Protein 6A8D (pdb70)

Sequence (181 aa):
HHMGQAFTKLFDRWFGNREMRRVVMLGLDAAGKTTILYKLHIGEVLTTVPTIGFNVEKVQYKNVVFTVWDVGGQEKLRPLWRHYFNNTDGLIFVVDSQDRDRIGKAAQEFQAILQDPLMLHSAILVFANKQDMKGCLTPAEVCTALGLSDMRTRKWHVQSSVATRGEGLYEGLDWLATTLKN

Solvent-accessible surface area: 9121 Å² total; per-residue (Å²): 232,183,169,75,107,64,33,53,43,10,1,54,191,16,1,32,95,92,85,15,80,1,2,1,0,0,14,71,65,2,12,8,57,49,3,3,122,72,1,143,8,47,139,20,83,74,77,88,64,72,113,63,9,71,7,31,79,2,78,41,92,57,2,8,3,9,2,3,74,6,25,51,65,107,104,44,52,103,40,18,100,117,55,2,78,123,17,50,0,0,1,0,1,4,30,0,62,41,125,138,92,24,50,77,4,16,117,14,0,61,43,0,7,139,16,98,76,0,104,163,3,5,0,0,0,2,0,3,48,40,69,80,100,56,25,9,59,39,64,77,0,18,106,43,1,18,0,99,120,28,62,133,33,133,87,53,27,23,41,1,10,3,93,141,20,82,12,0,106,97,0,3,50,52,0,3,86,27,27,114,157

Organism: Chlamydomonas reinhardtii (NCBI:txid3055)

CATH classification: 3.40.50.300

Foldseek 3Di:
DDDDDQVLVVCCVLQNQNAAEEEEEFAPPLCVVLLVVLNVQADKDKDQPDPPWIKIWDDHNNYIYIYGYADDPPHCPVVCVVSLPPHAAYEYGGAQACPPCLLVRLVRLVVVCPDPSNVAHAYEYENEPPVDPPGHDQVRSCVSNPVVVDDPHHYDYFYYHSNVCPRVSVRVSVRSVRRVD

Nearest PDB structures (foldseek):
  6a8d-assembly1_A  TM=1.006E+00  e=5.713E-41  Chlamydomonas reinhardtii
  3lrp-assembly1_A  TM=9.512E-01  e=4.486E-26  Plasmodium falciparum
  1mr3-assembly1_F  TM=9.494E-01  e=4.780E-26  Saccharomyces cerevisiae
  1hur-assembly1_B  TM=9.348E-01  e=1.933E-25  Homo sapiens
  1e0s-assembly1_A  TM=9.635E-01  e=4.343E-24  Homo sapiens

InterPro domains:
  IPR005225 Small GTP-binding domain [TIGR00231] (16-138)
  IPR006689 Small GTPase superfamily, ARF/SAR type [PF00025] (6-176)
  IPR006689 Small GTPase superfamily, ARF/SAR type [PR00328] (19-42)
  IPR006689 Small GTPase superfamily, ARF/SAR type [PR00328] (47-71)
  IPR006689 Sm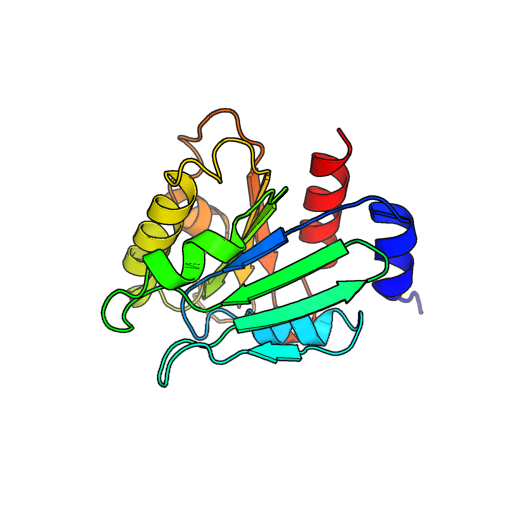all GTPase superfamily, ARF/SAR type [PR00328] (74-99)
  IPR006689 Small GTPase superfamily, ARF/SAR type [PR00328] (119-140)
  IPR006689 Small GTPase superfamily, ARF/SAR type [SM00178] (1-177)
  IPR024156 Small GTPase superfamily, ARF type [PTHR11711] (1-176)
  IPR027417 P-loop containing nucleoside triphosphate hydrolase [G3DSA:3.40.50.300] (4-184)
  IPR027417 P-loop containing nucleoside triphosphate hydrolase [SSF52540] (14-180)

Radius of gyration: 15.44 Å; Cα contacts (8 Å, |Δi|>4): 324; chains: 1; bounding box: 39×38×47 Å

Secondary structure (DSSP, 8-state):
---PPPHHHHHHHHTTT--EEEEEEESTTSSHHHHHHHH--S--EEE--SSS--EEEEEETTEEEEEEE-S-STT-HHHHHGGGTT--EEEEEEESS-TTTHHHHHHHHHHHHTSGGGTT-EEEEEEE-TTSTTPPPHHHHHHHHT-TT--S--EEEEE-BGGGTBTHHHHHHHHHHHHH-

Structure (mmCIF, N/CA/C/O backbone):
data_6A8D
#
_entry.id   6A8D
#
_cell.length_a   43.818
_cell.length_b   44.244
_cell.length_c   113.481
_cell.angle_alpha   90.00
_cell.angle_beta   90.00
_cell.angle_gamma   90.00
#
_symmetry.space_group_name_H-M   'P 21 21 21'
#
loop_
_entity.id
_entity.type
_entity.pdbx_description
1 polymer 'ARF/SAR superfamily small monomeric GTP binding protein'
2 non-polymer "GUANOSINE-5'-DIPHOSPHATE"
3 non-polymer 'MAGNESIUM ION'
4 non-polymer 'SULFATE ION'
5 water water
#
loop_
_atom_site.group_PDB
_atom_site.id
_atom_site.type_symbol
_atom_site.label_atom_id
_atom_site.label_alt_id
_atom_site.label_comp_id
_atom_site.label_asym_id
_atom_site.label_entity_id
_atom_site.label_seq_id
_atom_site.pdbx_PDB_ins_code
_atom_site.Cartn_x
_atom_site.Cartn_y
_atom_site.Cartn_z
_atom_site.occupancy
_atom_site.B_iso_or_equiv
_atom_site.auth_seq_id
_atom_site.auth_comp_id
_atom_site.auth_asym_id
_atom_site.auth_atom_id
_atom_site.pdbx_PDB_model_num
ATOM 1 N N . HIS A 1 5 ? -12.429 -11.598 -42.730 1.00 90.93 -1 HIS A N 1
ATOM 2 C CA . HIS A 1 5 ? -11.311 -12.249 -43.496 1.00 90.96 -1 HIS A CA 1
ATOM 3 C C . HIS A 1 5 ? -9.928 -12.196 -42.826 1.00 85.69 -1 HIS A C 1
ATOM 4 O O . HIS A 1 5 ? -9.055 -13.041 -43.085 1.00 74.76 -1 HIS A O 1
ATOM 11 N N . HIS A 1 6 ? -9.737 -11.188 -41.984 1.00 81.68 0 HIS A N 1
ATOM 12 C CA . HIS A 1 6 ? -8.513 -11.011 -41.219 1.00 81.46 0 HIS A CA 1
ATOM 13 C C . HIS A 1 6 ? -8.368 -12.109 -40.170 1.00 88.91 0 HIS A C 1
ATOM 14 O O . HIS A 1 6 ? -9.372 -12.559 -39.615 1.00 88.76 0 HIS A O 1
ATOM 21 N N . MET A 1 7 ? -7.1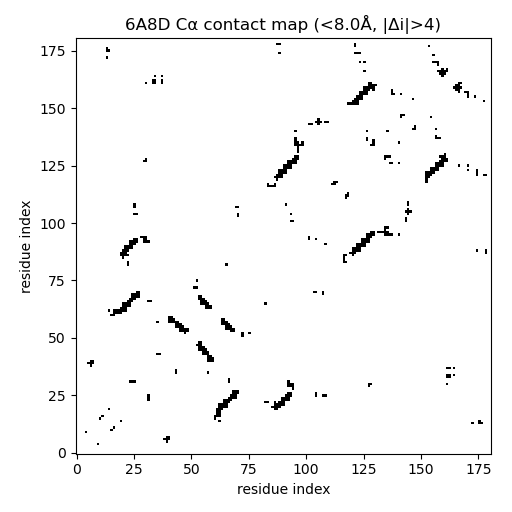20 -12.517 -39.904 1.00 93.66 1 MET A N 1
ATOM 22 C CA . MET A 1 7 ? -6.794 -13.672 -39.039 1.00 90.32 1 MET A CA 1
ATOM 23 C C . MET A 1 7 ? -5.720 -13.329 -38.000 1.00 79.78 1 MET A C 1
ATOM 24 O O . MET A 1 7 ? -4.731 -12.673 -38.322 1.00 68.08 1 MET A O 1
ATOM 29 N N . GLY A 1 8 ? -5.893 -13.816 -36.771 1.00 74.32 2 GLY A N 1
ATOM 30 C CA . GLY A 1 8 ? -4.839 -13.759 -35.748 1.00 66.81 2 GLY A CA 1
ATOM 31 C C . GLY A 1 8 ? -3.559 -14.480 -36.161 1.00 66.54 2 GLY A C 1
ATOM 32 O O . GLY A 1 8 ? -3.554 -15.328 -37.067 1.00 65.45 2 GLY A O 1
ATOM 33 N N . GLN A 1 9 ? -2.453 -14.122 -35.530 1.00 60.56 3 GLN A N 1
ATOM 34 C CA . GLN A 1 9 ? -1.247 -14.930 -35.657 1.00 58.94 3 GLN A CA 1
ATOM 35 C C . GLN A 1 9 ? -1.205 -15.976 -34.554 1.00 52.47 3 GLN A C 1
ATOM 36 O O . GLN A 1 9 ? -1.820 -15.834 -33.487 1.00 48.90 3 GLN A O 1
ATOM 42 N N . ALA A 1 10 ? -0.442 -17.015 -34.824 1.00 50.12 4 ALA A N 1
ATOM 43 C CA . ALA A 1 10 ? -0.082 -18.032 -33.840 1.00 56.76 4 ALA A CA 1
ATOM 44 C C . ALA A 1 10 ? 0.817 -17.465 -32.738 1.00 55.34 4 ALA A C 1
ATOM 45 O O . ALA A 1 10 ? 1.756 -16.707 -33.017 1.00 53.63 4 ALA A O 1
ATOM 47 N N . PHE A 1 11 ? 0.561 -17.871 -31.495 1.00 49.54 5 PHE A N 1
ATOM 48 C CA . PHE A 1 11 ? 1.327 -17.338 -30.369 1.00 49.10 5 PHE A CA 1
ATOM 49 C C . PHE A 1 11 ? 2.786 -17.663 -30.511 1.00 48.29 5 PHE A C 1
ATOM 50 O O . PHE A 1 11 ? 3.631 -16.921 -30.017 1.00 55.20 5 PHE A O 1
ATOM 58 N N . THR A 1 12 ? 3.068 -18.806 -31.121 1.00 51.74 6 THR A N 1
ATOM 59 C CA . THR A 1 12 ? 4.420 -19.204 -31.573 1.00 52.28 6 THR A CA 1
ATOM 60 C C . THR A 1 12 ? 5.191 -18.067 -32.269 1.00 52.94 6 THR A C 1
ATOM 61 O O . THR A 1 12 ? 6.342 -17.806 -31.931 1.00 55.86 6 THR A O 1
ATOM 65 N N . LYS A 1 13 ? 4.527 -17.375 -33.194 1.00 49.07 7 LYS A N 1
ATOM 66 C CA . LYS A 1 13 ? 5.105 -16.260 -33.928 1.00 51.92 7 LYS A CA 1
ATOM 67 C C . LYS A 1 13 ? 5.113 -15.010 -33.042 1.00 55.45 7 LYS A C 1
ATOM 68 O O . LYS A 1 13 ? 6.109 -14.267 -32.995 1.00 59.49 7 LYS A O 1
ATOM 70 N N . LEU A 1 14 ? 4.008 -14.783 -32.330 1.00 52.17 8 LEU A N 1
ATOM 71 C CA . LEU A 1 14 ? 3.962 -13.760 -31.275 1.00 44.98 8 LEU A CA 1
ATOM 72 C C . LEU A 1 14 ? 5.085 -13.860 -30.228 1.00 44.36 8 LEU A C 1
ATOM 73 O O . LEU A 1 14 ? 5.678 -12.848 -29.862 1.00 42.16 8 LEU A O 1
ATOM 78 N N . PHE A 1 15 ? 5.393 -15.067 -29.770 1.00 42.64 9 PHE A N 1
ATOM 79 C CA . PHE A 1 15 ? 6.477 -15.272 -28.828 1.00 46.23 9 PHE A CA 1
ATOM 80 C C . PHE A 1 15 ? 7.810 -15.028 -29.488 1.00 52.96 9 PHE A C 1
ATOM 81 O O . PHE A 1 15 ? 8.767 -14.630 -28.816 1.00 62.08 9 PHE A O 1
ATOM 89 N N . ASP A 1 16 ? 7.893 -15.269 -30.793 1.00 58.00 10 ASP A N 1
ATOM 90 C CA . ASP A 1 16 ? 9.122 -14.980 -31.516 1.00 58.86 10 ASP A CA 1
ATOM 91 C C . ASP A 1 16 ? 9.378 -13.487 -31.471 1.00 53.16 10 ASP A C 1
ATOM 92 O O . ASP A 1 16 ? 10.439 -13.069 -31.058 1.00 52.12 10 ASP A O 1
ATOM 97 N N . ARG A 1 17 ? 8.380 -12.683 -31.785 1.00 57.50 11 ARG A N 1
ATOM 98 C CA . ARG A 1 17 ? 8.532 -11.215 -31.720 1.00 59.31 11 ARG A CA 1
ATOM 99 C C . ARG A 1 17 ? 8.754 -10.717 -30.291 1.00 61.72 11 ARG A C 1
ATOM 100 O O . ARG A 1 17 ? 9.670 -9.937 -30.036 1.00 65.48 11 ARG A O 1
ATOM 108 N N . TRP A 1 18 ? 7.934 -11.208 -29.366 1.00 60.78 12 TRP A N 1
ATOM 109 C CA . TRP A 1 18 ? 7.945 -10.743 -27.978 1.00 59.38 12 TRP A CA 1
ATOM 110 C C . TRP A 1 18 ? 9.235 -11.074 -27.241 1.00 55.52 12 TRP A C 1
ATOM 111 O O . TRP A 1 18 ? 9.847 -10.194 -26.647 1.00 61.98 12 TRP A O 1
ATOM 122 N N . PHE A 1 19 ? 9.617 -12.343 -27.250 1.00 55.82 13 PHE A N 1
ATOM 123 C CA . PHE A 1 19 ? 10.761 -12.813 -26.448 1.00 54.28 13 PHE A CA 1
ATOM 124 C C . PHE A 1 19 ? 11.941 -13.303 -27.271 1.00 64.77 13 PHE A C 1
ATOM 125 O O . PHE A 1 19 ? 13.068 -13.148 -26.829 1.00 61.74 13 PHE A O 1
ATOM 133 N N . GLY A 1 20 ? 11.687 -13.921 -28.429 1.00 68.74 14 GLY A N 1
ATOM 134 C CA . GLY A 1 20 ? 12.720 -14.212 -29.408 1.00 69.15 14 GLY A CA 1
ATOM 135 C C . GLY A 1 20 ? 14.047 -14.603 -28.810 1.00 71.42 14 GLY A C 1
ATOM 136 O O . GLY A 1 20 ? 15.005 -13.821 -28.838 1.00 80.00 14 GLY A O 1
ATOM 137 N N . ASN A 1 21 ? 14.101 -15.793 -28.223 1.00 68.40 15 ASN A N 1
ATOM 138 C CA . ASN A 1 21 ? 15.370 -16.347 -27.707 1.00 68.38 15 ASN A CA 1
ATOM 139 C C . ASN A 1 21 ? 15.853 -15.859 -26.324 1.00 66.74 15 ASN A C 1
ATOM 140 O O . ASN A 1 21 ? 16.591 -16.591 -25.669 1.00 62.92 15 ASN A O 1
ATOM 145 N N . ARG A 1 22 ? 15.461 -14.652 -25.893 1.00 65.42 16 ARG A N 1
ATOM 146 C CA . ARG A 1 22 ? 15.591 -14.167 -24.469 1.00 66.85 16 ARG A CA 1
ATOM 147 C C . ARG A 1 22 ? 15.250 -15.253 -23.381 1.00 61.07 16 ARG A C 1
ATOM 148 O O . ARG A 1 22 ? 14.389 -16.109 -23.588 1.00 59.41 16 ARG A O 1
ATOM 156 N N . GLU A 1 23 ? 15.937 -15.207 -22.235 1.00 64.70 17 GLU A N 1
ATOM 157 C CA . GLU A 1 23 ? 15.644 -16.095 -21.077 1.00 62.90 17 GLU A CA 1
ATOM 158 C C . GLU A 1 23 ? 14.551 -15.425 -20.237 1.00 62.91 17 GLU A C 1
ATOM 159 O O . GLU A 1 23 ? 14.737 -14.323 -19.702 1.00 64.18 17 GLU A O 1
ATOM 162 N N . MET A 1 24 ? 13.399 -16.085 -20.165 1.00 59.07 18 MET A N 1
ATOM 163 C CA . MET A 1 24 ? 12.274 -15.606 -19.408 1.00 56.26 18 MET A CA 1
ATOM 164 C C . MET A 1 24 ? 11.701 -16.785 -18.635 1.00 56.62 18 MET A C 1
ATOM 165 O O . MET A 1 24 ? 11.585 -17.869 -19.194 1.00 63.35 18 MET A O 1
ATOM 170 N N A ARG A 1 25 ? 11.310 -16.532 -17.386 0.50 55.06 19 ARG A N 1
ATOM 171 N N B ARG A 1 25 ? 11.453 -16.596 -17.331 0.50 52.96 19 ARG A N 1
ATOM 172 C CA A ARG A 1 25 ? 10.677 -17.514 -16.497 0.50 55.34 19 ARG A CA 1
ATOM 173 C CA B ARG A 1 25 ? 10.681 -17.534 -16.475 0.50 51.05 19 ARG A CA 1
ATOM 174 C C A ARG A 1 25 ? 9.445 -16.883 -15.851 0.50 51.94 19 ARG A C 1
ATOM 175 C C B ARG A 1 25 ? 9.429 -16.771 -16.002 0.50 48.86 19 ARG A C 1
ATOM 176 O O A ARG A 1 25 ? 9.581 -16.006 -15.002 0.50 55.23 19 ARG A O 1
ATOM 177 O O B ARG A 1 25 ? 9.527 -15.657 -15.489 0.50 49.98 19 ARG A O 1
ATOM 192 N N . VAL A 1 26 ? 8.247 -17.332 -16.215 1.00 49.92 20 VAL A N 1
ATOM 193 C CA . VAL A 1 26 ? 7.028 -16.792 -15.585 1.00 43.46 20 VAL A CA 1
ATOM 194 C C . VAL A 1 26 ? 6.335 -17.916 -14.868 1.00 42.16 20 VAL A C 1
ATOM 195 O O . VAL A 1 26 ? 6.382 -19.086 -15.271 1.00 40.66 20 VAL A O 1
ATOM 199 N N . VAL A 1 27 ? 5.686 -17.549 -13.782 1.00 41.67 21 VAL A N 1
ATOM 200 C CA . VAL A 1 27 ? 4.906 -18.496 -13.022 1.00 41.45 21 VAL A CA 1
ATOM 201 C C . VAL A 1 27 ? 3.456 -18.028 -13.082 1.00 37.25 21 VAL A C 1
ATOM 202 O O . VAL A 1 27 ? 3.165 -16.850 -12.901 1.00 43.94 21 VAL A O 1
ATOM 206 N N . MET A 1 28 ? 2.558 -18.937 -13.435 1.00 37.06 22 MET A N 1
ATOM 207 C CA . MET A 1 28 ? 1.158 -18.643 -13.561 1.00 36.33 22 MET A CA 1
ATOM 208 C C . MET A 1 28 ? 0.380 -19.450 -12.544 1.00 37.67 22 MET A C 1
ATOM 209 O O . MET A 1 28 ? 0.323 -20.679 -12.589 1.00 34.24 22 MET A O 1
ATOM 214 N N . LEU A 1 29 ? -0.247 -18.705 -11.646 1.00 41.32 23 LEU A N 1
ATOM 215 C CA . LEU A 1 29 ? -0.788 -19.179 -10.388 1.00 37.04 23 LEU A CA 1
ATOM 216 C C . LEU A 1 29 ? -2.176 -18.686 -10.236 1.00 38.54 23 LEU A C 1
ATOM 217 O O . LEU A 1 29 ? -2.604 -17.733 -10.914 1.00 36.81 23 LEU A O 1
ATOM 222 N N . GLY A 1 30 ? -2.881 -19.309 -9.299 1.00 40.87 24 GLY A N 1
ATOM 223 C CA . GLY A 1 30 ? -4.246 -18.963 -9.015 1.00 40.07 24 GLY A CA 1
ATOM 224 C C . GLY A 1 30 ? -4.886 -20.122 -8.296 1.00 45.34 24 GLY A C 1
ATOM 225 O O . GLY A 1 30 ? -4.306 -21.193 -8.241 1.00 46.68 24 GLY A O 1
ATOM 226 N N . LEU A 1 31 ? -6.081 -19.898 -7.750 1.00 45.20 25 LEU A N 1
ATOM 227 C CA . LEU A 1 31 ? -6.895 -20.965 -7.177 1.00 47.95 25 LEU A CA 1
ATOM 228 C C . LEU A 1 31 ? -7.259 -21.961 -8.271 1.00 53.50 25 LEU A C 1
ATOM 229 O O . LEU A 1 31 ? -7.330 -21.591 -9.454 1.00 46.47 25 LEU A O 1
ATOM 234 N N . ASP A 1 32 ? -7.522 -23.206 -7.860 1.00 52.06 26 ASP A N 1
ATOM 235 C CA . ASP A 1 32 ? -7.979 -24.239 -8.769 1.00 55.04 26 ASP A CA 1
ATOM 236 C C . ASP A 1 32 ? -9.227 -23.705 -9.472 1.00 50.30 26 ASP A C 1
ATOM 237 O O . ASP A 1 32 ? -9.941 -22.883 -8.898 1.00 45.87 26 ASP A O 1
ATOM 242 N N . ALA A 1 33 ? -9.448 -24.111 -10.726 1.00 50.59 27 ALA A N 1
ATOM 243 C CA . ALA A 1 33 ? -10.631 -23.682 -11.515 1.00 50.15 27 ALA A CA 1
ATOM 244 C C . ALA A 1 33 ? -10.663 -22.243 -12.016 1.00 47.62 27 ALA A C 1
ATOM 245 O O . ALA A 1 33 ? -11.632 -21.848 -12.668 1.00 50.22 27 ALA A O 1
ATOM 247 N N . ALA A 1 34 ? -9.624 -21.471 -11.749 1.00 47.54 28 ALA A N 1
ATOM 248 C CA . ALA A 1 34 ? -9.552 -20.105 -12.210 1.00 47.78 28 ALA A CA 1
ATOM 249 C C . ALA A 1 34 ? -9.463 -20.026 -13.750 1.00 42.09 28 ALA A C 1
ATOM 250 O O . ALA A 1 34 ? -9.990 -19.095 -14.345 1.00 42.42 28 ALA A O 1
ATOM 252 N N . GLY A 1 35 ? -8.860 -21.032 -14.361 1.00 41.86 29 GLY A N 1
ATOM 253 C CA . GLY A 1 35 ? -8.665 -21.118 -15.815 1.00 47.81 29 GLY A CA 1
ATOM 254 C C . GLY A 1 35 ? -7.211 -21.277 -16.330 1.00 47.13 29 GLY A C 1
ATOM 255 O O . GLY A 1 35 ? -6.921 -20.992 -17.512 1.00 46.69 29 GLY A O 1
ATOM 256 N N . LYS A 1 36 ? -6.305 -21.749 -15.476 1.00 48.02 30 LYS A N 1
ATOM 257 C CA . LYS A 1 36 ? -4.873 -21.727 -15.780 1.00 49.09 30 LYS A CA 1
ATOM 258 C C . LYS A 1 36 ? -4.469 -22.743 -16.817 1.00 47.73 30 LYS A C 1
ATOM 259 O O . LYS A 1 36 ? -3.752 -22.404 -17.740 1.00 47.32 30 LYS A O 1
ATOM 265 N N . THR A 1 37 ? -4.860 -24.000 -16.635 1.00 47.73 31 THR A N 1
ATOM 266 C CA . THR A 1 37 ? -4.507 -25.021 -17.625 1.00 49.52 31 THR A CA 1
ATOM 267 C C . THR A 1 37 ? -5.081 -24.664 -19.000 1.00 46.96 31 THR A C 1
ATOM 268 O O . THR A 1 37 ? -4.408 -24.813 -20.024 1.00 48.57 31 THR A O 1
ATOM 272 N N . THR A 1 38 ? -6.300 -24.130 -18.997 1.00 46.62 32 THR A N 1
ATOM 273 C CA . THR A 1 38 ? -6.949 -23.652 -20.204 1.00 45.35 32 THR A CA 1
ATOM 274 C C . THR A 1 38 ? -6.109 -22.622 -20.941 1.00 48.18 32 THR A C 1
ATOM 275 O O . THR A 1 38 ? -6.009 -22.690 -22.158 1.00 50.76 32 THR A O 1
ATOM 279 N N . ILE A 1 39 ? -5.505 -21.683 -20.205 1.00 45.73 33 ILE A N 1
ATOM 280 C CA . ILE A 1 39 ? -4.608 -20.709 -20.801 1.00 42.01 33 ILE A CA 1
ATOM 281 C C . ILE A 1 39 ? -3.421 -21.462 -21.440 1.00 43.28 33 ILE A C 1
ATOM 282 O O . ILE A 1 39 ? -3.111 -21.226 -22.624 1.00 45.01 33 ILE A O 1
ATOM 287 N N . LEU A 1 40 ? -2.789 -22.374 -20.708 1.00 42.95 34 LEU A N 1
ATOM 288 C CA . LEU A 1 40 ? -1.650 -23.176 -21.255 1.00 45.87 34 LEU A CA 1
ATOM 289 C C . LEU A 1 40 ? -1.885 -23.853 -22.603 1.00 48.88 34 LEU A C 1
ATOM 290 O O . LEU A 1 40 ? -1.052 -23.765 -23.496 1.00 53.95 34 LEU A O 1
ATOM 295 N N . TYR A 1 41 ? -2.979 -24.584 -22.717 1.00 47.85 35 TYR A N 1
ATOM 296 C CA . TYR A 1 41 ? -3.286 -25.295 -23.960 1.00 51.19 35 TYR A CA 1
ATOM 297 C C . TYR A 1 41 ? -3.735 -24.329 -25.040 1.00 48.10 35 TYR A C 1
ATOM 298 O O . TYR A 1 41 ? -3.351 -24.452 -26.194 1.00 54.30 35 TYR A O 1
ATOM 307 N N . LYS A 1 42 ? -4.449 -23.297 -24.636 1.00 44.84 36 LYS A N 1
ATOM 308 C CA . LYS A 1 42 ? -4.823 -22.234 -25.546 1.00 46.16 36 LYS A CA 1
ATOM 309 C C . LYS A 1 42 ? -3.643 -21.430 -26.141 1.00 44.35 36 LYS A C 1
ATOM 310 O O . LYS A 1 42 ? -3.823 -20.723 -27.130 1.00 47.91 36 LYS A O 1
ATOM 316 N N . LEU A 1 43 ? -2.453 -21.515 -25.542 1.00 44.50 37 LEU A N 1
ATOM 317 C CA . LEU A 1 43 ? -1.269 -20.862 -26.085 1.00 40.72 37 LEU A CA 1
ATOM 318 C C . LEU A 1 43 ? -0.659 -21.584 -27.272 1.00 38.83 37 LEU A C 1
ATOM 319 O O . LEU A 1 43 ? -0.154 -20.941 -28.157 1.00 40.29 37 LEU A O 1
ATOM 324 N N . HIS A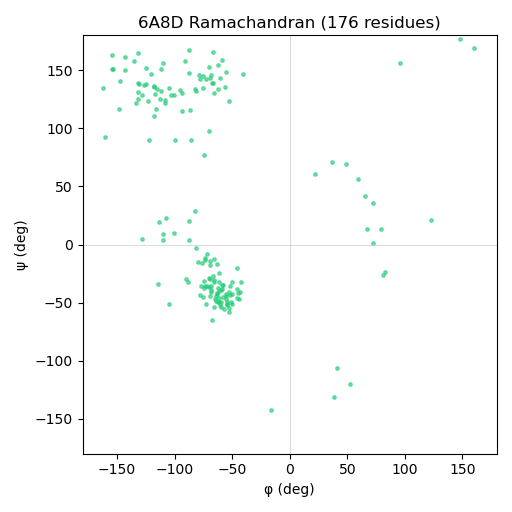 1 44 ? -0.699 -22.914 -27.268 1.00 39.41 38 HIS A N 1
ATOM 325 C CA . HIS A 1 44 ? -0.260 -23.766 -28.391 1.00 43.33 38 HIS A CA 1
ATOM 326 C C . HIS A 1 44 ? 1.166 -23.518 -28.716 1.00 43.79 38 HIS A C 1
ATOM 327 O O . HIS A 1 44 ? 1.534 -23.168 -29.853 1.00 41.33 38 HIS A O 1
ATOM 334 N N . ILE A 1 45 ? 1.943 -23.694 -27.667 1.00 48.54 39 ILE A N 1
ATOM 335 C CA . ILE A 1 45 ? 3.336 -23.247 -27.618 1.00 50.71 39 ILE A CA 1
ATOM 336 C C . ILE A 1 45 ? 4.293 -24.361 -27.189 1.00 50.55 39 ILE A C 1
ATOM 337 O O . ILE A 1 45 ? 5.485 -24.124 -27.041 1.00 57.16 39 ILE A O 1
ATOM 342 N N . GLY A 1 46 ? 3.764 -25.576 -27.027 1.00 47.13 40 GLY A N 1
ATOM 343 C CA . GLY A 1 46 ? 4.586 -26.737 -26.818 1.00 50.17 40 GLY A CA 1
ATOM 344 C C . GLY A 1 46 ? 3.844 -27.686 -25.941 1.00 49.99 40 GLY A C 1
ATOM 345 O O . GLY A 1 46 ? 2.751 -27.374 -25.428 1.00 55.26 40 GLY A O 1
ATOM 346 N N . GLU A 1 47 ? 4.468 -28.829 -25.729 1.00 52.01 41 GLU A N 1
ATOM 347 C CA . GLU A 1 47 ? 3.883 -29.833 -24.870 1.00 59.31 41 GLU A CA 1
ATOM 348 C C . GLU A 1 47 ? 3.942 -29.301 -23.473 1.00 60.88 41 GLU A C 1
ATOM 349 O O . GLU A 1 47 ? 4.946 -28.656 -23.091 1.00 56.90 41 GLU A O 1
ATOM 355 N N . VAL A 1 48 ? 2.884 -29.608 -22.727 1.00 55.66 42 VAL A N 1
ATOM 356 C CA . VAL A 1 48 ? 2.872 -29.415 -21.304 1.00 62.68 42 VAL A CA 1
ATOM 357 C C . VAL A 1 48 ? 3.300 -30.699 -20.606 1.00 67.50 42 VAL A C 1
ATOM 358 O O . VAL A 1 48 ? 2.791 -31.780 -20.898 1.00 77.65 42 VAL A O 1
ATOM 362 N N . LEU A 1 49 ? 4.249 -30.545 -19.688 1.00 65.54 43 LEU A N 1
ATOM 363 C CA . LEU A 1 49 ? 4.735 -31.617 -18.848 1.00 66.97 43 LEU A CA 1
ATOM 364 C C . LEU A 1 49 ? 4.301 -31.329 -17.434 1.00 63.13 43 LEU A C 1
ATOM 365 O O . LEU A 1 49 ? 4.180 -30.158 -17.038 1.00 65.55 43 LEU A O 1
ATOM 3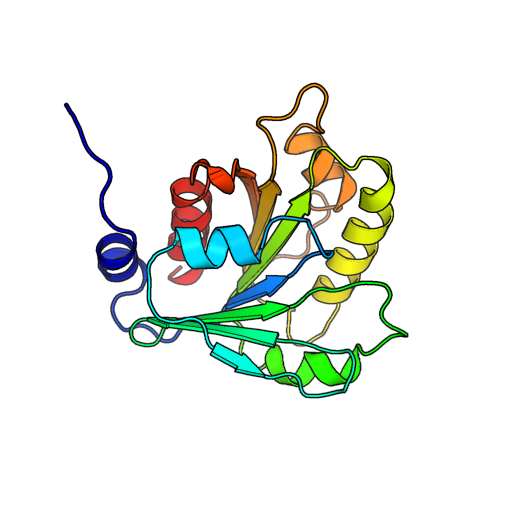70 N N . THR A 1 50 ? 4.109 -32.404 -16.682 1.00 62.81 44 THR A N 1
ATOM 371 C CA . THR A 1 50 ? 3.691 -32.357 -15.283 1.00 66.71 44 THR A CA 1
ATOM 372 C C . THR A 1 50 ? 4.754 -33.032 -14.399 1.00 62.86 44 THR A C 1
ATOM 373 O O . THR A 1 50 ? 5.458 -33.913 -14.874 1.00 58.21 44 THR A O 1
ATOM 377 N N . THR A 1 51 ? 4.929 -32.527 -13.168 1.00 68.80 45 THR A N 1
ATOM 378 C CA . THR A 1 51 ? 5.514 -33.283 -12.048 1.00 78.07 45 THR A CA 1
ATOM 379 C C . THR A 1 51 ? 4.556 -33.171 -10.867 1.00 81.16 45 THR A C 1
ATOM 380 O O . THR A 1 51 ? 4.156 -32.075 -10.493 1.00 71.20 45 THR A O 1
ATOM 384 N N . VAL A 1 52 ? 4.217 -34.326 -10.294 1.00 104.78 46 VAL A N 1
ATOM 385 C CA . VAL A 1 52 ? 3.472 -34.454 -9.025 1.00 106.35 46 VAL A CA 1
ATOM 386 C C . VAL A 1 52 ? 4.528 -34.749 -7.933 1.00 110.35 46 VAL A C 1
ATOM 387 O O . VAL A 1 52 ? 4.871 -35.917 -7.702 1.00 119.55 46 VAL A O 1
ATOM 391 N N . PRO A 1 53 ? 5.087 -33.688 -7.290 1.00 105.50 47 PRO A N 1
ATOM 392 C CA . PRO A 1 53 ? 6.155 -33.947 -6.318 1.00 101.33 47 PRO A CA 1
ATOM 393 C C . PRO A 1 53 ? 5.674 -34.498 -4.963 1.00 96.08 47 PRO A C 1
ATOM 394 O O . PRO A 1 53 ? 6.503 -34.995 -4.217 1.00 85.85 47 PRO A O 1
ATOM 398 N N . THR A 1 54 ? 4.375 -34.387 -4.649 1.00 100.71 48 THR A N 1
ATOM 399 C CA . THR A 1 54 ? 3.734 -35.143 -3.542 1.00 112.00 48 THR A CA 1
ATOM 400 C C . THR A 1 54 ? 2.386 -35.712 -4.002 1.00 119.72 48 THR A C 1
ATOM 401 O O . THR A 1 54 ? 1.772 -35.172 -4.925 1.00 113.17 48 THR A O 1
ATOM 405 N N . ILE A 1 55 ? 1.919 -36.765 -3.321 1.00 121.26 49 ILE A N 1
ATOM 406 C CA . ILE A 1 55 ? 0.612 -37.401 -3.581 1.00 116.99 49 ILE A CA 1
ATOM 407 C C . ILE A 1 55 ? -0.585 -36.444 -3.746 1.00 120.81 49 ILE A C 1
ATOM 408 O O . ILE A 1 55 ? -1.599 -36.859 -4.305 1.00 119.57 49 ILE A O 1
ATOM 410 N N . GLY A 1 56 ? -0.476 -35.201 -3.251 1.00 116.20 50 GLY A N 1
ATOM 411 C CA . GLY A 1 56 ? -1.433 -34.122 -3.560 1.00 114.91 50 GLY A CA 1
ATOM 412 C C . GLY A 1 56 ? -0.942 -33.049 -4.540 1.00 122.84 50 GLY A C 1
ATOM 413 O O . GLY A 1 56 ? -1.620 -32.731 -5.525 1.00 116.84 50 GLY A O 1
ATOM 414 N N . PHE A 1 57 ? 0.235 -32.489 -4.267 1.00 124.37 51 PHE A N 1
ATOM 415 C CA . PHE A 1 57 ? 0.781 -31.335 -5.014 1.00 121.06 51 PHE A CA 1
ATOM 416 C C . PHE A 1 57 ? 1.158 -31.675 -6.468 1.00 114.78 51 PHE A C 1
ATOM 417 O O . PHE A 1 57 ? 1.731 -32.725 -6.720 1.00 129.92 51 PHE A O 1
ATOM 425 N N . ASN A 1 58 ? 0.854 -30.768 -7.401 1.00 103.11 52 ASN A N 1
ATOM 426 C CA . ASN A 1 58 ? 0.872 -31.048 -8.852 1.00 95.21 52 ASN A CA 1
ATOM 427 C C . ASN A 1 58 ? 1.260 -29.812 -9.724 1.00 81.32 52 ASN A C 1
ATOM 428 O O . ASN A 1 58 ? 0.528 -28.817 -9.752 1.00 77.24 52 ASN A O 1
ATOM 433 N N . VAL A 1 59 ? 2.387 -29.897 -10.440 1.00 65.02 53 VAL A N 1
ATOM 434 C CA . VAL A 1 59 ? 2.914 -28.784 -11.237 1.00 66.46 53 VAL A CA 1
ATOM 435 C C . VAL A 1 59 ? 2.993 -29.098 -12.727 1.00 66.07 53 VAL A C 1
ATOM 436 O O . VAL A 1 59 ? 3.515 -30.133 -13.097 1.00 75.47 53 VAL A O 1
ATOM 440 N N . GLU A 1 60 ? 2.572 -28.137 -13.553 1.00 58.50 54 GLU A N 1
ATOM 441 C CA . GLU A 1 60 ? 2.612 -28.217 -15.002 1.00 56.58 54 GLU A CA 1
ATOM 442 C C . GLU A 1 60 ? 3.645 -27.258 -15.546 1.00 54.07 54 GLU A C 1
ATOM 443 O O . GLU A 1 60 ? 3.972 -26.303 -14.884 1.00 61.93 54 GLU A O 1
ATOM 449 N N . LYS A 1 61 ? 4.162 -27.510 -16.750 1.00 53.17 55 LYS A N 1
ATOM 450 C CA . LYS A 1 61 ? 5.181 -26.654 -17.324 1.00 49.80 55 LYS A CA 1
ATOM 451 C C . LYS A 1 61 ? 5.197 -26.670 -18.846 1.00 51.18 55 LYS A C 1
ATOM 452 O O . LYS A 1 61 ? 4.848 -27.650 -19.483 1.00 55.41 55 LYS A O 1
ATOM 458 N N . VAL A 1 62 ? 5.626 -25.560 -19.429 1.00 52.95 56 VAL A N 1
ATOM 459 C CA . VAL A 1 62 ? 5.737 -25.415 -20.862 1.00 47.11 56 VAL A CA 1
ATOM 460 C C . VAL A 1 62 ? 6.910 -24.491 -21.115 1.00 44.73 56 VAL A C 1
ATOM 461 O O . VAL A 1 62 ? 7.052 -23.500 -20.422 1.00 46.64 56 VAL A O 1
ATOM 465 N N . GLN A 1 63 ? 7.684 -24.803 -22.148 1.00 44.54 57 GLN A N 1
ATOM 466 C CA . GLN A 1 63 ? 8.809 -24.023 -22.585 1.00 49.52 57 GLN A CA 1
ATOM 467 C C . GLN A 1 63 ? 8.793 -23.762 -24.085 1.00 50.05 57 GLN A C 1
ATOM 468 O O . GLN A 1 63 ? 8.571 -24.656 -24.862 1.00 50.87 57 GLN A O 1
ATOM 474 N N . TYR A 1 64 ? 9.121 -22.540 -24.483 1.00 52.30 58 TYR A N 1
ATOM 475 C CA . TYR A 1 64 ? 9.302 -22.217 -25.876 1.00 52.24 58 TYR A CA 1
ATOM 476 C C . TYR A 1 64 ? 10.583 -21.421 -26.036 1.00 55.36 58 TYR A C 1
ATOM 477 O O . TYR A 1 64 ? 10.731 -20.335 -25.454 1.00 62.13 58 TYR A O 1
ATOM 486 N N . LYS A 1 65 ? 11.493 -21.949 -26.852 1.00 51.81 59 LYS A N 1
ATOM 487 C CA . LYS A 1 65 ? 12.825 -21.438 -26.945 1.00 48.87 59 LYS A CA 1
ATOM 488 C C . LYS A 1 65 ? 13.342 -21.404 -25.515 1.00 50.09 59 LYS A C 1
ATOM 489 O O . LYS A 1 65 ? 13.303 -22.451 -24.867 1.00 54.48 59 LYS A O 1
ATOM 495 N N . ASN A 1 66 ? 13.715 -20.239 -24.981 1.00 53.35 60 ASN A N 1
ATOM 496 C CA . ASN A 1 66 ? 14.087 -20.107 -23.543 1.00 64.13 60 ASN A CA 1
ATOM 497 C C . ASN A 1 66 ? 13.069 -19.370 -22.643 1.00 64.46 60 ASN A C 1
ATOM 498 O O . ASN A 1 66 ? 13.460 -18.823 -21.584 1.00 54.88 60 ASN A O 1
ATOM 503 N N . VAL A 1 67 ? 11.797 -19.333 -23.067 1.00 58.17 61 VAL A N 1
ATOM 504 C CA . VAL A 1 67 ? 10.721 -18.879 -22.181 1.00 50.42 61 VAL A CA 1
ATOM 505 C C . VAL A 1 67 ? 9.987 -20.091 -21.628 1.00 43.97 61 VAL A C 1
ATOM 506 O O . VAL A 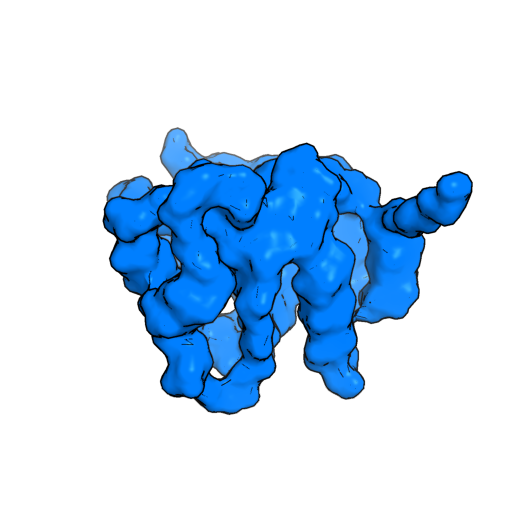1 67 ? 9.625 -20.980 -22.365 1.00 47.48 61 VAL A O 1
ATOM 510 N N . VAL A 1 68 ? 9.843 -20.122 -20.317 1.00 43.12 62 VAL A N 1
ATOM 511 C CA . VAL A 1 68 ? 9.298 -21.237 -19.538 1.00 43.20 62 VAL A CA 1
ATOM 512 C C . VAL A 1 68 ? 8.181 -20.606 -18.754 1.00 41.58 62 VAL A C 1
ATOM 513 O O . VAL A 1 68 ? 8.349 -19.480 -18.225 1.00 38.25 62 VAL A O 1
ATOM 517 N N . PHE A 1 69 ? 7.072 -21.342 -18.689 1.00 43.24 63 PHE A N 1
ATOM 518 C CA . PHE A 1 69 ? 5.877 -20.998 -17.943 1.00 39.30 63 PHE A CA 1
ATOM 519 C C . PHE A 1 69 ? 5.687 -22.171 -17.020 1.00 44.18 63 PHE A C 1
ATOM 520 O O . PHE A 1 69 ? 5.592 -23.304 -17.490 1.00 46.13 63 PHE A O 1
ATOM 528 N N . THR A 1 70 ? 5.640 -21.914 -15.726 1.00 42.06 64 THR A N 1
ATOM 529 C CA . THR A 1 70 ? 5.465 -22.952 -14.740 1.00 42.74 64 THR A CA 1
ATOM 530 C C . THR A 1 70 ? 4.166 -22.662 -14.006 1.00 40.97 64 THR A C 1
ATOM 531 O O . THR A 1 70 ? 3.910 -21.518 -13.614 1.00 41.44 64 THR A O 1
ATOM 535 N N . VAL A 1 71 ? 3.362 -23.703 -13.795 1.00 47.14 65 VAL A N 1
ATOM 536 C CA . VAL A 1 71 ? 1.961 -23.554 -13.379 1.00 51.55 65 VAL A CA 1
ATOM 537 C C . VAL A 1 71 ? 1.521 -24.428 -12.200 1.00 54.52 65 VAL A C 1
ATOM 538 O O . VAL A 1 71 ? 1.741 -25.623 -12.190 1.00 60.94 65 VAL A O 1
ATOM 542 N N . TRP A 1 72 ? 0.872 -23.827 -11.212 1.00 53.25 66 TRP A N 1
ATOM 543 C CA . TRP A 1 72 ? 0.285 -24.621 -10.147 1.00 52.22 66 TRP A CA 1
ATOM 544 C C . TRP A 1 72 ? -0.905 -23.934 -9.472 1.00 50.49 66 TRP A C 1
ATOM 545 O O . TRP A 1 72 ? -1.168 -22.750 -9.681 1.00 50.47 66 TRP A O 1
ATOM 556 N N . ASP A 1 73 ? -1.682 -24.731 -8.755 1.00 50.79 67 ASP A N 1
ATOM 557 C CA . ASP A 1 73 ? -2.803 -24.234 -8.004 1.00 53.20 67 ASP A CA 1
ATOM 558 C C . ASP A 1 73 ? -2.301 -23.808 -6.637 1.00 51.93 67 ASP A C 1
ATOM 559 O O . ASP A 1 73 ? -1.373 -24.365 -6.102 1.00 52.45 67 ASP A O 1
ATOM 564 N N . VAL A 1 74 ? -2.930 -22.784 -6.096 1.00 59.46 68 VAL A N 1
ATOM 565 C CA . VAL A 1 74 ? -2.533 -22.164 -4.828 1.00 60.38 68 VAL A CA 1
ATOM 566 C C . VAL A 1 74 ? -3.817 -22.211 -3.945 1.00 63.76 68 VAL A C 1
ATOM 567 O O . VAL A 1 74 ? -4.936 -22.273 -4.505 1.00 57.66 68 VAL A O 1
ATOM 571 N N . GLY A 1 75 ? -3.690 -22.263 -2.608 1.00 69.00 69 GLY A N 1
ATOM 572 C CA . GLY A 1 75 ? -4.884 -22.360 -1.709 1.00 67.68 69 GLY A CA 1
ATOM 573 C C . GLY A 1 75 ? -5.273 -23.765 -1.263 1.00 69.53 69 GLY A C 1
ATOM 574 O O . GLY A 1 75 ? -4.930 -24.750 -1.907 1.00 64.63 69 GLY A O 1
ATOM 575 N N . GLY A 1 76 ? -5.966 -23.860 -0.129 1.00 86.27 70 GLY A N 1
ATOM 576 C CA . GLY A 1 76 ? -6.158 -25.140 0.593 1.00 91.35 70 GLY A CA 1
ATOM 577 C C . GLY A 1 76 ? -4.922 -26.047 0.592 1.00 101.49 70 GLY A C 1
ATOM 578 O O . GLY A 1 76 ? -3.813 -25.584 0.890 1.00 102.78 70 GLY A O 1
ATOM 579 N N . GLN A 1 77 ? -5.124 -27.328 0.246 1.00 107.52 71 GLN A N 1
ATOM 580 C CA . GLN A 1 77 ? -4.050 -28.326 0.068 1.00 100.14 71 GLN A CA 1
ATOM 581 C C . GLN A 1 77 ? -3.080 -28.313 1.250 1.00 97.72 71 GLN A C 1
ATOM 582 O O . GLN A 1 77 ? -1.932 -27.884 1.124 1.00 87.92 71 GLN A O 1
ATOM 584 N N . GLU A 1 78 ? -3.576 -28.771 2.401 1.00 113.09 72 GLU A N 1
ATOM 585 C CA . GLU A 1 78 ? -2.917 -28.568 3.703 1.00 119.04 72 GLU A CA 1
ATOM 586 C C . GLU A 1 78 ? -2.357 -27.123 3.758 1.00 118.49 72 GLU A C 1
ATOM 587 O O . GLU A 1 78 ? -3.118 -26.163 3.894 1.00 112.70 72 GLU A O 1
ATOM 589 N N . LYS A 1 79 ? -1.038 -26.985 3.644 1.00 113.62 73 LYS A N 1
ATOM 590 C CA . LYS A 1 79 ? -0.397 -25.738 3.250 1.00 101.43 73 LYS A CA 1
ATOM 591 C C . LYS A 1 79 ? 0.973 -26.229 2.799 1.00 101.74 73 LYS A C 1
ATOM 592 O O . LYS A 1 79 ? 1.878 -26.429 3.610 1.00 93.28 73 LYS A O 1
ATOM 596 N N . LEU A 1 80 ? 1.078 -26.504 1.498 1.00 106.55 74 LEU A N 1
ATOM 597 C CA . LEU A 1 80 ? 2.314 -27.007 0.870 1.00 100.04 74 LEU A CA 1
ATOM 598 C C . LEU A 1 80 ? 3.257 -25.885 0.417 1.00 92.18 74 LEU A C 1
ATOM 599 O O . LEU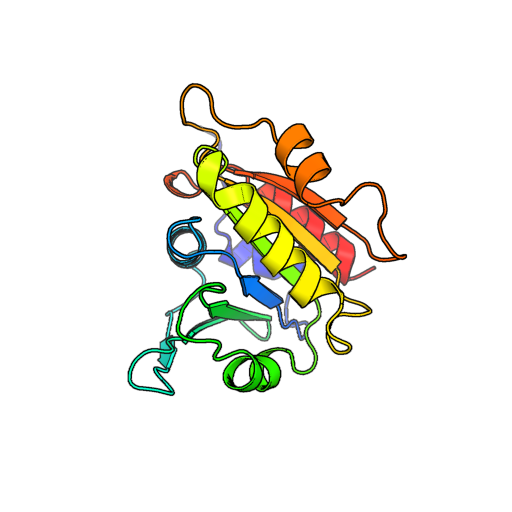 A 1 80 ? 4.133 -26.140 -0.414 1.00 91.09 74 LEU A O 1
ATOM 604 N N . ARG A 1 81 ? 3.101 -24.675 0.981 1.00 89.92 75 ARG A N 1
ATOM 605 C CA . ARG A 1 81 ? 3.827 -23.451 0.555 1.00 94.69 75 ARG A CA 1
ATOM 606 C C . ARG A 1 81 ? 5.354 -23.586 0.308 1.00 96.97 75 ARG A C 1
ATOM 607 O O . ARG A 1 81 ? 5.856 -22.957 -0.627 1.00 101.21 75 ARG A O 1
ATOM 611 N N . PRO A 1 82 ? 6.089 -24.376 1.136 1.00 95.11 76 PRO A N 1
ATOM 612 C CA . PRO A 1 82 ? 7.529 -24.578 0.867 1.00 92.15 76 PRO A CA 1
ATOM 613 C C . PRO A 1 82 ? 7.857 -25.385 -0.398 1.00 94.64 76 PRO A C 1
ATOM 614 O O . PRO A 1 82 ? 8.816 -25.042 -1.102 1.00 102.21 76 PRO A O 1
ATOM 618 N N . LEU A 1 83 ? 7.078 -26.435 -0.677 1.00 91.60 77 LEU A N 1
ATOM 619 C CA . LEU A 1 83 ? 7.181 -27.198 -1.941 1.00 99.16 77 LEU A CA 1
ATOM 620 C C . LEU A 1 83 ? 7.169 -26.326 -3.236 1.00 111.84 77 LEU A C 1
ATOM 621 O O . LEU A 1 83 ? 7.809 -26.698 -4.240 1.00 110.74 77 LEU A O 1
ATOM 623 N N . TRP A 1 84 ? 6.450 -25.185 -3.199 1.00 113.09 78 TRP A N 1
ATOM 624 C CA . TRP A 1 84 ? 6.436 -24.202 -4.304 1.00 102.08 78 TRP A CA 1
ATOM 625 C C . TRP A 1 84 ? 7.790 -23.559 -4.431 1.00 98.98 78 TRP A C 1
ATOM 626 O O . TRP A 1 84 ? 8.481 -23.766 -5.414 1.00 104.13 78 TRP A O 1
ATOM 637 N N . ARG A 1 85 ? 8.169 -22.818 -3.392 1.00 93.58 79 ARG A N 1
ATOM 638 C CA . ARG A 1 85 ? 9.173 -21.737 -3.469 1.00 91.78 79 ARG A CA 1
ATOM 639 C C . ARG A 1 85 ? 10.421 -22.043 -4.316 1.00 86.64 79 ARG A C 1
ATOM 640 O O . ARG A 1 85 ? 10.986 -21.153 -4.939 1.00 78.75 79 ARG A O 1
ATOM 648 N N . HIS A 1 86 ? 10.836 -23.302 -4.356 1.00 89.33 80 HIS A N 1
ATOM 649 C CA . HIS A 1 86 ? 11.807 -23.751 -5.359 1.00 88.91 80 HIS A CA 1
ATOM 650 C C . HIS A 1 86 ? 11.486 -23.190 -6.776 1.00 84.54 80 HIS A C 1
ATOM 651 O O . HIS A 1 86 ? 12.389 -22.775 -7.503 1.00 91.70 80 HIS A O 1
ATOM 658 N N . TYR A 1 87 ? 10.202 -23.168 -7.149 1.00 79.31 81 TYR A N 1
ATOM 659 C CA . TYR A 1 87 ? 9.766 -22.848 -8.527 1.00 66.92 81 TYR A CA 1
ATOM 660 C C . TYR A 1 87 ? 9.734 -21.353 -8.863 1.00 61.79 81 TYR A C 1
ATOM 661 O O . TYR A 1 87 ? 9.684 -20.984 -10.047 1.00 66.82 81 TYR A O 1
ATOM 670 N N . PHE A 1 88 ? 9.796 -20.505 -7.828 1.00 61.79 82 PHE A N 1
ATOM 671 C CA . PHE A 1 88 ? 10.016 -19.064 -7.992 1.00 61.57 82 PHE A CA 1
ATOM 672 C C . PHE A 1 88 ? 11.424 -18.668 -8.404 1.00 70.79 82 PHE A C 1
ATOM 673 O O . PHE A 1 88 ? 11.643 -17.496 -8.700 1.00 77.50 82 PHE A O 1
ATOM 681 N N . ASN A 1 89 ? 12.385 -19.589 -8.424 1.00 77.82 83 ASN A N 1
ATOM 682 C CA . ASN A 1 89 ? 13.766 -19.181 -8.663 1.00 78.10 83 ASN A CA 1
ATOM 683 C C . ASN A 1 89 ? 13.860 -18.411 -9.975 1.00 73.52 83 ASN A C 1
ATOM 684 O O . ASN A 1 89 ? 13.270 -18.808 -10.979 1.00 74.34 83 ASN A O 1
ATOM 689 N N . ASN A 1 90 ? 14.601 -17.303 -9.899 1.00 71.07 84 ASN A N 1
ATOM 690 C CA . ASN A 1 90 ? 14.728 -16.241 -10.912 1.00 73.88 84 ASN A CA 1
ATOM 691 C C . ASN A 1 90 ? 13.592 -16.107 -11.931 1.00 68.14 84 ASN A C 1
ATOM 692 O O . ASN A 1 90 ? 13.760 -16.226 -13.149 1.00 62.85 84 ASN A O 1
ATOM 697 N N . THR A 1 91 ? 12.432 -15.844 -11.349 1.00 57.49 85 THR A N 1
ATOM 698 C CA . THR A 1 91 ? 11.218 -15.541 -12.049 1.00 53.95 85 THR A CA 1
ATOM 699 C C . THR A 1 91 ? 11.193 -14.061 -12.446 1.00 47.06 85 THR A C 1
ATOM 700 O O . THR A 1 91 ? 11.433 -13.195 -11.627 1.00 48.56 85 THR A O 1
ATOM 704 N N . ASP A 1 92 ? 10.822 -13.802 -13.691 1.00 43.76 86 ASP A N 1
ATOM 705 C CA . ASP A 1 92 ? 10.651 -12.463 -14.245 1.00 42.01 86 ASP A CA 1
ATOM 706 C C . ASP A 1 92 ? 9.215 -11.919 -14.067 1.00 39.84 86 ASP A C 1
ATOM 707 O O . ASP A 1 92 ? 8.987 -10.720 -13.932 1.00 41.12 86 ASP A O 1
ATOM 712 N N . GLY A 1 93 ? 8.242 -12.806 -14.043 1.00 38.46 87 GLY A N 1
ATOM 713 C CA . GLY A 1 93 ? 6.845 -12.377 -14.080 1.00 40.15 87 GLY A CA 1
ATOM 714 C C . GLY A 1 93 ? 5.907 -13.356 -13.460 1.00 36.09 87 GLY A C 1
ATOM 715 O O . GLY A 1 93 ? 6.149 -14.554 -13.457 1.00 36.33 87 GLY A O 1
ATOM 716 N N . LEU A 1 94 ? 4.829 -12.834 -12.938 1.00 37.23 88 LEU A N 1
ATOM 717 C CA . LEU A 1 94 ? 3.766 -13.646 -12.344 1.00 41.09 88 LEU A CA 1
ATOM 718 C C . LEU A 1 94 ? 2.561 -13.437 -13.212 1.00 36.30 88 LEU A C 1
ATOM 719 O O . LEU A 1 94 ? 2.261 -12.298 -13.504 1.00 33.94 88 LEU A O 1
ATOM 724 N N . ILE A 1 95 ? 1.853 -14.495 -13.586 1.00 37.62 89 ILE A N 1
ATOM 725 C CA . ILE A 1 95 ? 0.503 -14.337 -14.105 1.00 34.16 89 ILE A CA 1
ATOM 726 C C . ILE A 1 95 ? -0.391 -14.869 -13.006 1.00 34.06 89 ILE A C 1
ATOM 727 O O . ILE A 1 95 ? -0.286 -16.021 -12.608 1.00 34.21 89 ILE A O 1
ATOM 732 N N . PHE A 1 96 ? -1.293 -14.074 -12.494 1.00 36.24 90 PHE A N 1
ATOM 733 C CA . PHE A 1 96 ? -2.194 -14.606 -11.490 1.00 37.74 90 PHE A CA 1
ATOM 734 C C . PHE A 1 96 ? -3.536 -14.601 -12.134 1.00 37.36 90 PHE A C 1
ATOM 735 O O . PHE A 1 96 ? -3.955 -13.553 -12.565 1.00 37.20 90 PHE A O 1
ATOM 743 N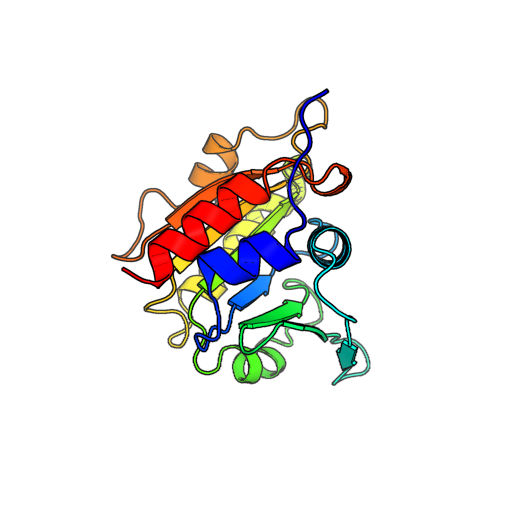 N . VAL A 1 97 ? -4.214 -15.758 -12.173 1.00 39.70 91 VAL A N 1
ATOM 744 C CA . VAL A 1 97 ? -5.497 -15.890 -12.830 1.00 40.61 91 VAL A CA 1
ATOM 745 C C . VAL A 1 97 ? -6.660 -15.957 -11.824 1.00 44.14 91 VAL A C 1
ATOM 746 O O . VAL A 1 97 ? -6.610 -16.704 -10.841 1.00 39.83 91 VAL A O 1
ATOM 750 N N . VAL A 1 98 ? -7.731 -15.208 -12.088 1.00 48.93 92 VAL A N 1
ATOM 751 C CA . VAL A 1 98 ? -8.886 -15.272 -11.203 1.00 46.85 92 VAL A CA 1
ATOM 752 C C . VAL A 1 98 ? -10.174 -15.567 -11.929 1.00 44.74 92 VAL A C 1
ATOM 753 O O . VAL A 1 98 ? -10.423 -15.020 -13.011 1.00 41.44 92 VAL A O 1
ATOM 757 N N . ASP A 1 99 ? -10.977 -16.456 -11.312 1.00 41.87 93 ASP A N 1
ATOM 758 C CA . ASP A 1 99 ? -12.391 -16.656 -11.711 1.00 42.29 93 ASP A CA 1
ATOM 759 C C . ASP A 1 99 ? -13.232 -15.429 -11.334 1.00 46.59 93 ASP A C 1
ATOM 760 O O . ASP A 1 99 ? -13.671 -15.293 -10.170 1.00 42.25 93 ASP A O 1
ATOM 765 N N . SER A 1 100 ? -13.466 -14.544 -12.309 1.00 47.18 94 SER A N 1
ATOM 766 C CA . SER A 1 100 ? -14.256 -13.355 -12.052 1.00 48.63 94 SER A CA 1
ATOM 767 C C . SER A 1 100 ? -15.724 -13.601 -11.706 1.00 56.08 94 SER A C 1
ATOM 768 O O . SER A 1 100 ? -16.403 -12.642 -11.290 1.00 58.82 94 SER A O 1
ATOM 771 N N . GLN A 1 101 ? -16.239 -14.820 -11.904 1.00 56.27 95 GLN A N 1
ATOM 772 C CA . GLN A 1 101 ? -17.626 -15.105 -11.538 1.00 64.89 95 GLN A CA 1
ATOM 773 C C . GLN A 1 101 ? -17.720 -15.565 -10.106 1.00 64.96 95 GLN A C 1
ATOM 774 O O . GLN A 1 101 ? -18.708 -15.295 -9.443 1.00 71.62 95 GLN A O 1
ATOM 780 N N . ASP A 1 102 ? -16.695 -16.250 -9.627 1.00 64.14 96 ASP A N 1
ATOM 781 C CA . ASP A 1 102 ? -16.683 -16.788 -8.265 1.00 64.54 96 ASP A CA 1
ATOM 782 C C . ASP A 1 102 ? -16.464 -15.681 -7.201 1.00 63.97 96 ASP A C 1
ATOM 783 O O . ASP A 1 102 ? -15.365 -15.525 -6.677 1.00 64.60 96 ASP A O 1
ATOM 788 N N . ARG A 1 103 ? -17.517 -14.909 -6.905 1.00 65.08 97 ARG A N 1
ATOM 789 C CA . ARG A 1 103 ? -17.477 -13.840 -5.863 1.00 67.38 97 ARG A CA 1
ATOM 790 C C . ARG A 1 103 ? -17.081 -14.382 -4.467 1.00 73.77 97 ARG A C 1
ATOM 791 O O . ARG A 1 103 ? -16.392 -13.688 -3.701 1.00 67.75 97 ARG A O 1
ATOM 799 N N . ASP A 1 104 ? -17.515 -15.616 -4.165 1.00 68.36 98 ASP A N 1
ATOM 800 C CA . ASP A 1 104 ? -17.227 -16.269 -2.891 1.00 70.98 98 ASP A CA 1
ATOM 801 C C . ASP A 1 104 ? -15.742 -16.501 -2.634 1.00 70.12 98 ASP A C 1
ATOM 802 O O . ASP A 1 104 ? -15.226 -16.145 -1.572 1.00 66.34 98 ASP A O 1
ATOM 807 N N . ARG A 1 105 ? -15.041 -17.068 -3.609 1.00 64.20 99 ARG A N 1
ATOM 808 C CA . ARG A 1 105 ? -13.641 -17.429 -3.392 1.00 58.38 99 ARG A CA 1
ATOM 809 C C . ARG A 1 105 ? -12.602 -16.316 -3.690 1.00 54.51 99 ARG A C 1
ATOM 810 O O . ARG A 1 105 ? -11.414 -16.540 -3.550 1.00 57.39 99 ARG A O 1
ATOM 818 N N . ILE A 1 106 ? -13.047 -15.111 -4.029 1.00 49.52 100 ILE A N 1
ATOM 819 C CA . ILE A 1 106 ? -12.133 -14.040 -4.309 1.00 52.28 100 ILE A CA 1
ATOM 820 C C . ILE A 1 106 ? -11.368 -13.481 -3.111 1.00 50.03 100 ILE A C 1
ATOM 821 O O . ILE A 1 106 ? -10.271 -12.957 -3.300 1.00 56.09 100 ILE A O 1
ATOM 826 N N . GLY A 1 107 ? -11.919 -13.534 -1.902 1.00 46.81 101 GLY A N 1
ATOM 827 C CA . GLY A 1 107 ? -11.137 -13.127 -0.739 1.00 45.91 101 GLY A CA 1
ATOM 828 C C . GLY A 1 107 ? -9.937 -14.037 -0.613 1.00 46.55 101 GLY A C 1
ATOM 829 O O . GLY A 1 107 ? -8.816 -13.559 -0.429 1.00 55.99 101 GLY A O 1
ATOM 830 N N . LYS A 1 108 ? -10.184 -15.345 -0.745 1.00 43.32 102 LYS A N 1
ATOM 831 C CA . LYS A 1 108 ? -9.136 -16.359 -0.762 1.00 51.48 102 LYS A CA 1
ATOM 832 C C . LYS A 1 108 ? -8.061 -16.099 -1.844 1.00 54.37 102 LYS A C 1
ATOM 833 O O . LYS A 1 108 ? -6.870 -16.146 -1.587 1.00 55.78 102 LYS A O 1
ATOM 839 N N . ALA A 1 109 ? -8.516 -15.795 -3.045 1.00 51.81 103 ALA A N 1
ATOM 840 C CA . ALA A 1 109 ? -7.642 -15.536 -4.156 1.00 52.58 103 ALA A CA 1
ATOM 841 C C . ALA A 1 109 ? -6.778 -14.295 -3.872 1.00 50.75 103 ALA A C 1
ATOM 842 O O . ALA A 1 109 ? -5.571 -14.280 -4.140 1.00 48.87 103 ALA A O 1
ATOM 844 N N . ALA A 1 110 ? -7.392 -13.261 -3.316 1.00 52.52 104 ALA A N 1
ATOM 845 C CA . ALA A 1 110 ? -6.658 -12.059 -2.932 1.00 51.34 104 ALA A CA 1
ATOM 846 C C . ALA A 1 110 ? -5.634 -12.365 -1.838 1.00 56.61 104 ALA A C 1
ATOM 847 O O . ALA A 1 110 ? -4.475 -11.931 -1.925 1.00 55.80 104 ALA A O 1
ATOM 849 N N . GLN A 1 111 ? -6.044 -13.135 -0.840 1.00 55.17 105 GLN A N 1
ATOM 850 C CA . GLN A 1 111 ? -5.114 -13.586 0.184 1.00 57.55 105 GLN A CA 1
ATOM 851 C C . GLN A 1 111 ? -3.932 -14.234 -0.513 1.00 53.66 105 GLN A C 1
ATOM 852 O O . GLN A 1 111 ? -2.823 -13.759 -0.372 1.00 52.44 105 GLN A O 1
ATOM 858 N N . GLU A 1 112 ? -4.194 -15.275 -1.312 1.00 54.68 106 GLU A N 1
ATOM 859 C CA . GLU A 1 112 ? -3.138 -16.038 -1.993 1.00 50.72 106 GLU A CA 1
ATOM 860 C C . GLU A 1 112 ? -2.195 -15.172 -2.830 1.00 46.82 106 GLU A C 1
ATOM 861 O O . GLU A 1 112 ? -0.970 -15.235 -2.701 1.00 45.98 106 GLU A O 1
ATOM 867 N N . PHE A 1 113 ? -2.802 -14.367 -3.670 1.00 43.36 107 PHE A N 1
ATOM 868 C CA . PHE A 1 113 ? -2.122 -13.362 -4.447 1.00 45.20 107 PHE A CA 1
ATOM 869 C C . PHE A 1 113 ? -1.239 -12.490 -3.581 1.00 48.57 107 PHE A C 1
ATOM 870 O O . PHE A 1 113 ? -0.086 -12.273 -3.872 1.00 52.53 107 PHE A O 1
ATOM 878 N N . GLN A 1 114 ? -1.797 -12.003 -2.501 1.00 51.52 108 GLN A N 1
ATOM 879 C CA . GLN A 1 114 ? -1.063 -11.136 -1.621 1.00 55.66 108 GLN A CA 1
ATOM 880 C C . GLN A 1 114 ? 0.163 -11.898 -1.010 1.00 50.26 108 GLN A C 1
ATOM 881 O O . GLN A 1 114 ? 1.252 -11.357 -0.925 1.00 50.18 108 GLN A O 1
ATOM 887 N N . ALA A 1 115 ? 0.017 -13.175 -0.690 1.00 47.88 109 ALA A N 1
ATOM 888 C CA . ALA A 1 115 ? 1.166 -13.997 -0.230 1.00 48.80 109 ALA A CA 1
ATOM 889 C C . ALA A 1 115 ? 2.256 -14.259 -1.254 1.00 44.91 109 ALA A C 1
ATOM 890 O O . ALA A 1 115 ? 3.392 -14.579 -0.904 1.00 42.67 109 ALA A O 1
ATOM 892 N N . ILE A 1 116 ? 1.900 -14.254 -2.536 1.00 47.34 110 ILE A N 1
ATOM 893 C CA . ILE A 1 116 ? 2.903 -14.452 -3.554 1.00 44.09 110 ILE A CA 1
ATOM 894 C C . ILE A 1 116 ? 3.678 -13.145 -3.642 1.00 44.57 110 ILE A C 1
ATOM 895 O O . ILE A 1 116 ? 4.914 -13.130 -3.688 1.00 44.66 110 ILE A O 1
ATOM 900 N N . LEU A 1 117 ? 2.945 -12.044 -3.658 1.00 42.32 111 LEU A N 1
ATOM 901 C CA . LEU A 1 117 ? 3.571 -10.744 -3.758 1.00 47.47 111 LEU A CA 1
ATOM 902 C C . LEU A 1 117 ? 4.616 -10.473 -2.660 1.00 50.03 111 LEU A C 1
ATOM 903 O O . LEU A 1 117 ? 5.712 -9.977 -2.948 1.00 47.68 111 LEU A O 1
ATOM 908 N N . GLN A 1 118 ? 4.282 -10.815 -1.420 1.00 50.53 112 GLN A N 1
ATOM 909 C CA . GLN A 1 118 ? 5.179 -10.608 -0.300 1.00 49.42 112 GLN A CA 1
ATOM 910 C C . GLN A 1 118 ? 6.352 -11.584 -0.257 1.00 45.96 112 GLN A C 1
ATOM 911 O O . GLN A 1 118 ? 7.248 -11.393 0.545 1.00 55.49 112 GLN A O 1
ATOM 917 N N . ASP A 1 119 ? 6.359 -12.651 -1.053 1.00 44.05 113 ASP A N 1
ATOM 918 C CA . ASP A 1 119 ? 7.496 -13.570 -1.034 1.00 45.18 113 ASP A CA 1
ATOM 919 C C . ASP A 1 119 ? 8.699 -12.803 -1.551 1.00 53.52 113 ASP A C 1
ATOM 920 O O . ASP A 1 119 ? 8.594 -12.129 -2.564 1.00 58.18 113 ASP A O 1
ATOM 925 N N . PRO A 1 120 ? 9.835 -12.855 -0.836 1.00 55.99 114 PRO A N 1
ATOM 926 C CA . PRO A 1 120 ? 11.085 -12.214 -1.265 1.00 57.49 114 PRO A CA 1
ATOM 927 C C . PRO A 1 120 ? 11.470 -12.410 -2.722 1.00 56.06 114 PRO A C 1
ATOM 928 O O . PRO A 1 120 ? 11.938 -11.468 -3.372 1.00 59.11 114 PRO A O 1
ATOM 932 N N . LEU A 1 121 ? 11.292 -13.630 -3.213 1.00 51.28 115 LEU A N 1
ATOM 933 C CA . LEU A 1 121 ? 11.696 -13.966 -4.559 1.00 51.81 115 LEU A CA 1
ATOM 934 C C . LEU A 1 121 ? 10.829 -13.280 -5.623 1.00 49.07 115 LEU A C 1
ATOM 935 O O . LEU A 1 121 ? 11.214 -13.239 -6.764 1.00 51.35 115 LEU A O 1
ATOM 940 N N . MET A 1 122 ? 9.686 -12.726 -5.234 1.00 48.06 116 MET A N 1
ATOM 941 C CA . MET A 1 122 ? 8.806 -11.989 -6.132 1.00 50.83 116 MET A CA 1
ATOM 942 C C . MET A 1 122 ? 8.905 -10.481 -6.056 1.00 49.12 116 MET A C 1
ATOM 943 O O . MET A 1 122 ? 8.094 -9.800 -6.679 1.00 49.73 116 MET A O 1
ATOM 948 N N . LEU A 1 123 ? 9.899 -9.950 -5.343 1.00 50.99 117 LEU A N 1
ATOM 949 C CA . LEU A 1 123 ? 10.065 -8.478 -5.149 1.00 48.34 117 LEU A CA 1
ATOM 950 C C . LEU A 1 123 ? 10.006 -7.639 -6.438 1.00 42.78 117 LEU A C 1
ATOM 951 O O . LEU A 1 123 ? 9.388 -6.569 -6.458 1.00 40.72 117 LEU A O 1
ATOM 956 N N . HIS A 1 124 ? 10.667 -8.139 -7.487 1.00 36.73 118 HIS A N 1
ATOM 957 C CA . HIS A 1 124 ? 10.924 -7.376 -8.722 1.00 44.64 118 HIS A CA 1
ATOM 958 C C . HIS A 1 124 ? 10.195 -7.898 -9.973 1.00 42.10 118 HIS A C 1
ATOM 959 O O . HIS A 1 124 ? 10.588 -7.581 -11.115 1.00 49.61 118 HIS A O 1
ATOM 966 N N . SER A 1 125 ? 9.144 -8.678 -9.749 1.00 38.02 119 SER A N 1
ATOM 967 C CA . SER A 1 125 ? 8.358 -9.289 -10.808 1.00 45.69 119 SER A CA 1
ATOM 968 C C . SER A 1 125 ? 7.400 -8.300 -11.444 1.00 40.35 119 SER A C 1
ATOM 969 O O . SER A 1 125 ? 6.804 -7.474 -10.786 1.00 42.90 119 SER A O 1
ATOM 972 N N . ALA A 1 126 ? 7.238 -8.414 -12.742 1.00 40.27 120 ALA A N 1
ATOM 973 C CA . ALA A 1 126 ? 6.089 -7.825 -13.387 1.00 39.18 120 ALA A CA 1
ATOM 974 C C . ALA A 1 126 ? 4.867 -8.680 -13.016 1.00 39.33 120 ALA A C 1
ATOM 975 O O . ALA A 1 126 ? 4.955 -9.902 -12.921 1.00 36.68 120 ALA A O 1
ATOM 977 N N . ILE A 1 127 ? 3.736 -8.024 -12.796 1.00 40.64 121 ILE A N 1
ATOM 978 C CA . ILE A 1 127 ? 2.526 -8.708 -12.337 1.00 41.51 121 ILE A CA 1
ATOM 979 C C . ILE A 1 127 ? 1.402 -8.589 -13.334 1.00 37.48 121 ILE A C 1
ATOM 980 O O . ILE A 1 127 ? 0.876 -7.519 -13.489 1.00 35.74 121 ILE A O 1
ATOM 985 N N . LEU A 1 128 ? 1.022 -9.682 -13.994 1.00 41.83 122 LEU A N 1
ATOM 986 C CA . LEU A 1 128 ? -0.188 -9.693 -14.834 1.00 37.69 122 LEU A CA 1
ATOM 987 C C . LEU A 1 128 ? -1.344 -10.410 -14.148 1.00 38.44 122 LEU A C 1
ATOM 988 O O . LEU A 1 128 ? -1.191 -11.538 -13.751 1.00 39.80 122 LEU A O 1
ATOM 993 N N . VAL A 1 129 ? -2.519 -9.771 -14.070 1.00 37.90 123 VAL A N 1
ATOM 994 C CA . VAL A 1 129 ? -3.740 -10.450 -13.627 1.00 36.44 123 VAL A CA 1
ATOM 995 C C . VAL A 1 129 ? -4.713 -10.678 -14.747 1.00 36.93 123 VAL A C 1
ATOM 996 O O . VAL A 1 129 ? -5.131 -9.713 -15.431 1.00 39.40 123 VAL A O 1
ATOM 1000 N N . PHE A 1 130 ? -5.096 -11.942 -14.930 1.00 35.75 124 PHE A N 1
ATOM 1001 C CA . PHE A 1 130 ? -6.188 -12.253 -15.832 1.00 36.32 124 PHE A CA 1
ATOM 1002 C C . PHE A 1 130 ? -7.431 -12.291 -14.942 1.00 38.81 124 PHE A C 1
ATOM 1003 O O . PHE A 1 130 ? -7.546 -13.138 -14.037 1.00 36.06 124 PHE A O 1
ATOM 1011 N N . ALA A 1 131 ? -8.331 -11.351 -15.180 1.00 39.82 125 ALA A N 1
ATOM 1012 C CA . ALA A 1 131 ? -9.668 -11.403 -14.595 1.00 42.58 125 ALA A CA 1
ATOM 1013 C C . ALA A 1 131 ? -10.442 -12.254 -15.572 1.00 41.83 125 ALA A C 1
ATOM 1014 O O . ALA A 1 131 ? -10.993 -11.770 -16.563 1.00 43.10 125 ALA A O 1
ATOM 1016 N N . ASN A 1 132 ? -10.419 -13.548 -15.326 1.00 39.58 126 ASN A N 1
ATOM 1017 C CA . ASN A 1 132 ? -10.936 -14.488 -16.296 1.00 42.13 126 ASN A CA 1
ATOM 1018 C C . ASN A 1 132 ? -12.463 -14.774 -16.163 1.00 47.41 126 ASN A C 1
ATOM 1019 O O . ASN A 1 132 ? -13.108 -14.421 -15.174 1.00 43.27 126 ASN A O 1
ATOM 1024 N N . LYS A 1 133 ? -13.001 -15.424 -17.195 1.00 45.58 127 LYS A N 1
ATOM 1025 C CA . LYS A 1 133 ? -14.384 -15.848 -17.284 1.00 45.28 127 LYS A CA 1
ATOM 1026 C C . LYS A 1 133 ? -15.296 -14.678 -17.323 1.00 43.45 127 LYS A C 1
ATOM 1027 O O . LYS A 1 133 ? -16.358 -14.713 -16.721 1.00 47.85 127 LYS A O 1
ATOM 1033 N N . GLN A 1 134 ? -14.885 -13.679 -18.085 1.00 43.51 128 GLN A N 1
ATOM 1034 C CA . GLN A 1 134 ? -15.624 -12.422 -18.278 1.00 48.43 128 GLN A CA 1
ATOM 1035 C C . GLN A 1 134 ? -16.829 -12.598 -19.169 1.00 52.00 128 GLN A C 1
ATOM 1036 O O . GLN A 1 134 ? -17.645 -11.697 -19.272 1.00 48.55 128 GLN A O 1
ATOM 1042 N N . ASP A 1 135 ? -16.899 -13.738 -19.856 1.00 56.19 129 ASP A N 1
ATOM 1043 C CA . ASP A 1 135 ? -18.095 -14.149 -20.584 1.00 63.64 129 ASP A CA 1
ATOM 1044 C C . ASP A 1 135 ? -19.339 -14.342 -19.679 1.00 72.50 129 ASP A C 1
ATOM 1045 O O . ASP A 1 135 ? -20.462 -14.240 -20.168 1.00 65.54 129 ASP A O 1
ATOM 1050 N N . MET A 1 136 ? -19.139 -14.618 -18.385 1.00 73.17 130 MET A N 1
ATOM 1051 C CA . MET A 1 136 ? -20.238 -15.036 -17.516 1.00 71.64 130 MET A CA 1
ATOM 1052 C C . MET A 1 136 ? -21.090 -13.892 -16.981 1.00 69.25 130 MET A C 1
ATOM 1053 O O . MET A 1 136 ? -20.555 -12.903 -16.425 1.00 51.08 130 MET A O 1
ATOM 1058 N N . LYS A 1 137 ? -22.415 -14.079 -17.106 1.00 74.66 131 LYS A N 1
ATOM 1059 C CA . LYS A 1 137 ? -23.424 -13.140 -16.597 1.00 72.33 131 LYS A CA 1
ATOM 1060 C C . LYS A 1 137 ? -23.158 -12.843 -15.126 1.00 69.85 131 LYS A C 1
ATOM 1061 O O . LYS A 1 137 ? -23.041 -13.763 -14.297 1.00 60.86 131 LYS A O 1
ATOM 1063 N N . GLY A 1 138 ? -23.001 -11.551 -14.833 1.00 74.05 132 GLY A N 1
ATOM 1064 C CA . GLY A 1 138 ? -22.911 -11.050 -13.463 1.00 72.32 132 GLY A CA 1
ATOM 1065 C C . GLY A 1 138 ? -21.577 -11.217 -12.776 1.00 74.68 132 GLY A C 1
ATOM 1066 O O . GLY A 1 138 ? -21.475 -11.005 -11.552 1.00 68.43 132 GLY A O 1
ATOM 1067 N N . CYS A 1 139 ? -20.541 -11.550 -13.551 1.00 66.06 133 CYS A N 1
ATOM 1068 C CA . CYS A 1 139 ? -19.188 -11.709 -13.003 1.00 63.97 133 CYS A CA 1
ATOM 1069 C C . CYS A 1 139 ? -18.708 -10.352 -12.529 1.00 55.33 133 CYS A C 1
ATOM 1070 O O . CYS A 1 139 ? -19.268 -9.343 -12.912 1.00 52.66 133 CYS A O 1
ATOM 1073 N N . LEU A 1 140 ? -17.634 -10.344 -11.742 1.00 57.81 134 LEU A N 1
ATOM 1074 C CA . LEU A 1 140 ? -16.898 -9.119 -11.409 1.00 55.25 134 LEU A CA 1
ATOM 1075 C C . LEU A 1 140 ? -16.302 -8.372 -12.616 1.00 62.26 134 LEU A C 1
ATOM 1076 O O . LEU A 1 140 ? -15.807 -8.981 -13.562 1.00 59.85 134 LEU A O 1
ATOM 1081 N N . THR A 1 141 ? -16.311 -7.045 -12.556 1.00 62.30 135 THR A N 1
ATOM 1082 C CA . THR A 1 141 ? -15.582 -6.235 -13.520 1.00 65.14 135 THR A CA 1
ATOM 1083 C C . THR A 1 141 ? -14.061 -6.385 -13.266 1.00 69.88 135 THR A C 1
ATOM 1084 O O . THR A 1 141 ? -13.631 -6.676 -12.134 1.00 66.83 135 THR A O 1
ATOM 1088 N N . PRO A 1 142 ? -13.240 -6.204 -14.321 1.00 67.25 136 PRO A N 1
ATOM 1089 C CA . PRO A 1 142 ? -11.794 -6.165 -14.081 1.00 63.94 136 PRO A CA 1
ATOM 1090 C C . PRO A 1 142 ? -11.338 -5.171 -12.985 1.00 61.96 136 PRO A C 1
ATOM 1091 O O . PRO A 1 142 ? -10.396 -5.472 -12.266 1.00 60.77 136 PRO A O 1
ATOM 1095 N N . ALA A 1 143 ? -11.996 -4.011 -12.877 1.00 65.24 137 ALA A N 1
ATOM 1096 C CA . ALA A 1 143 ? -11.750 -3.028 -11.794 1.00 60.89 137 ALA A CA 1
ATOM 1097 C C . ALA A 1 143 ? -12.034 -3.592 -10.398 1.00 61.34 137 ALA A C 1
ATOM 1098 O O . ALA A 1 143 ? -11.265 -3.366 -9.457 1.00 64.14 137 ALA A O 1
ATOM 1100 N N . GLU A 1 144 ? -13.101 -4.377 -10.290 1.00 58.49 138 GLU A N 1
ATOM 1101 C CA . GLU A 1 144 ? -13.524 -4.961 -9.025 1.00 62.42 138 GLU A CA 1
ATOM 1102 C C . GLU A 1 144 ? -12.514 -6.012 -8.643 1.00 63.09 138 GLU A C 1
ATOM 1103 O O . GLU A 1 144 ? -12.218 -6.142 -7.452 1.00 63.31 138 GLU A O 1
ATOM 1109 N N . VAL A 1 145 ? -11.976 -6.75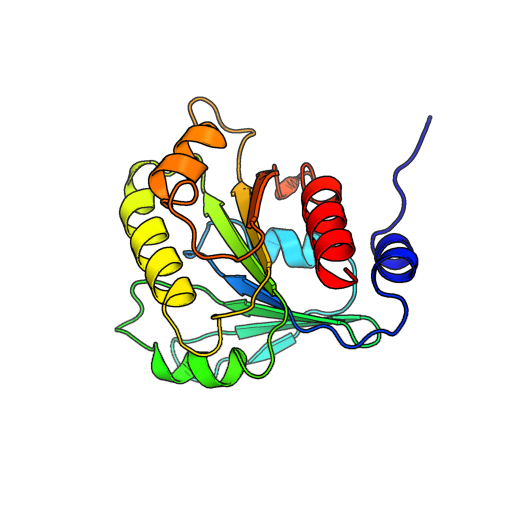7 -9.635 1.00 61.50 139 VAL A N 1
ATOM 1110 C CA . VAL A 1 145 ? -10.893 -7.718 -9.305 1.00 56.97 139 VAL A CA 1
ATOM 1111 C C . VAL A 1 145 ? -9.583 -6.986 -8.984 1.00 43.38 139 VAL A C 1
ATOM 1112 O O . VAL A 1 145 ? -8.881 -7.381 -8.093 1.00 42.44 139 VAL A O 1
ATOM 1116 N N . CYS A 1 146 ? -9.306 -5.894 -9.656 1.00 45.88 140 CYS A N 1
ATOM 1117 C CA . CYS A 1 146 ? -8.165 -5.037 -9.326 1.00 51.63 140 CYS A CA 1
ATOM 1118 C C . CYS A 1 146 ? -8.262 -4.559 -7.858 1.00 54.41 140 CYS A C 1
ATOM 1119 O O . CYS A 1 146 ? -7.363 -4.790 -7.046 1.00 57.70 140 CYS A O 1
ATOM 1122 N N . THR A 1 147 ? -9.390 -3.940 -7.537 1.00 55.84 141 THR A N 1
ATOM 1123 C CA . THR A 1 147 ? -9.669 -3.388 -6.208 1.00 58.51 141 THR A CA 1
ATOM 1124 C C . THR A 1 147 ? -9.442 -4.474 -5.176 1.00 58.00 141 THR A C 1
ATOM 1125 O O . THR A 1 147 ? -8.649 -4.312 -4.271 1.00 63.96 141 THR A O 1
ATOM 1129 N N . ALA A 1 148 ? -10.107 -5.600 -5.364 1.00 54.83 142 ALA A N 1
ATOM 1130 C CA . ALA A 1 148 ? -10.040 -6.703 -4.428 1.00 48.59 142 ALA A CA 1
ATOM 1131 C C . ALA A 1 148 ? -8.644 -7.249 -4.212 1.00 56.67 142 ALA A C 1
ATOM 1132 O O . ALA A 1 148 ? -8.318 -7.660 -3.090 1.00 54.75 142 ALA A O 1
ATOM 1134 N N . LEU A 1 149 ? -7.822 -7.317 -5.271 1.00 52.28 143 LEU A N 1
ATOM 1135 C CA . LEU A 1 149 ? -6.453 -7.807 -5.072 1.00 53.52 143 LEU A CA 1
ATOM 1136 C C . LEU A 1 149 ? -5.523 -6.718 -4.548 1.00 52.86 143 LEU A C 1
ATOM 1137 O O . LEU A 1 149 ? -4.347 -6.992 -4.306 1.00 61.52 143 LEU A O 1
ATOM 1142 N N . GLY A 1 150 ? -6.014 -5.491 -4.395 1.00 54.26 144 GLY A N 1
ATOM 1143 C CA . GLY A 1 150 ? -5.233 -4.429 -3.786 1.00 56.04 144 GLY A CA 1
ATOM 1144 C C . GLY A 1 150 ? -4.118 -3.942 -4.699 1.00 62.67 144 GLY A C 1
ATOM 1145 O O . GLY A 1 150 ? -3.022 -3.577 -4.238 1.00 60.48 144 GLY A O 1
ATOM 1146 N N . LEU A 1 151 ? -4.398 -3.916 -5.998 1.00 60.78 145 LEU A N 1
ATOM 1147 C CA . LEU A 1 151 ? -3.383 -3.516 -6.967 1.00 66.80 145 LEU A CA 1
ATOM 1148 C C . LEU A 1 151 ? -3.137 -2.018 -6.962 1.00 70.49 145 LEU A C 1
ATOM 1149 O O . LEU A 1 151 ? -2.033 -1.613 -7.246 1.00 73.03 145 LEU A O 1
ATOM 1154 N N . SER A 1 152 ? -4.154 -1.205 -6.662 1.00 76.35 146 SER A N 1
ATOM 1155 C CA . SER A 1 152 ? -3.966 0.249 -6.438 1.00 82.39 146 SER A CA 1
ATOM 1156 C C . SER A 1 152 ? -2.780 0.584 -5.545 1.00 78.50 146 SER A C 1
ATOM 1157 O O . SER A 1 152 ? -1.981 1.448 -5.881 1.00 80.11 146 SER A O 1
ATOM 1160 N N . ASP A 1 153 ? -2.663 -0.127 -4.428 1.00 74.33 147 ASP A N 1
ATOM 1161 C CA . ASP A 1 153 ? -1.695 0.208 -3.378 1.00 88.18 147 ASP A CA 1
ATOM 1162 C C . ASP A 1 153 ? -0.256 -0.306 -3.634 1.00 91.70 147 ASP A C 1
ATOM 1163 O O . ASP A 1 153 ? 0.517 -0.527 -2.690 1.00 87.51 147 ASP A O 1
ATOM 1168 N N . MET A 1 154 ? 0.134 -0.449 -4.896 1.00 91.97 148 MET A N 1
ATOM 1169 C CA . MET A 1 154 ? 1.181 -1.414 -5.212 1.00 90.67 148 MET A CA 1
ATOM 1170 C C . MET A 1 154 ? 2.589 -0.873 -5.307 1.00 92.10 148 MET A C 1
ATOM 1171 O O . MET A 1 154 ? 2.807 0.149 -6.004 1.00 63.35 148 MET A O 1
ATOM 1176 N N . ARG A 1 155 ? 3.499 -1.630 -4.630 1.00 92.41 149 ARG A N 1
ATOM 1177 C CA . ARG A 1 155 ? 4.971 -1.477 -4.559 1.00 74.40 149 ARG A CA 1
ATOM 1178 C C . ARG A 1 155 ? 5.521 -0.556 -5.687 1.00 83.57 149 ARG A C 1
ATOM 1179 O O . ARG A 1 155 ? 4.908 0.470 -6.028 1.00 80.40 149 ARG A O 1
ATOM 1181 N N . THR A 1 156 ? 6.677 -0.867 -6.254 1.00 89.90 150 THR A N 1
ATOM 1182 C CA . THR A 1 156 ? 7.140 -0.121 -7.424 1.00 75.72 150 THR A CA 1
ATOM 1183 C C . THR A 1 156 ? 7.078 -1.005 -8.699 1.00 69.32 150 THR A C 1
ATOM 1184 O O . THR A 1 156 ? 7.546 -0.602 -9.782 1.00 59.10 150 THR A O 1
ATOM 1188 N N . ARG A 1 157 ? 6.448 -2.183 -8.560 1.00 61.67 151 ARG A N 1
ATOM 1189 C CA . ARG A 1 157 ? 6.305 -3.140 -9.642 1.00 57.35 151 ARG A CA 1
ATOM 1190 C C . ARG A 1 157 ? 5.254 -2.711 -10.642 1.00 52.72 151 ARG A C 1
ATOM 1191 O O . ARG A 1 157 ? 4.218 -2.164 -10.285 1.00 52.87 151 ARG A O 1
ATOM 1199 N N . LYS A 1 158 ? 5.543 -3.035 -11.892 1.00 51.13 152 LYS A N 1
ATOM 1200 C CA . LYS A 1 158 ? 4.633 -2.875 -12.978 1.00 55.12 152 LYS A CA 1
ATOM 1201 C C . LYS A 1 158 ? 3.587 -3.998 -12.851 1.00 50.29 152 LYS A C 1
ATOM 1202 O O . LYS A 1 158 ? 3.918 -5.140 -12.542 1.00 47.25 152 LYS A O 1
ATOM 1208 N N . TRP A 1 159 ? 2.330 -3.614 -13.013 1.00 45.95 153 TRP A N 1
ATOM 1209 C CA . TRP A 1 159 ? 1.178 -4.493 -12.907 1.00 48.77 153 TRP A CA 1
ATOM 1210 C C . TRP A 1 159 ? 0.130 -4.110 -13.937 1.00 44.88 153 TRP A C 1
ATOM 1211 O O . TRP A 1 159 ? 0.131 -3.002 -14.461 1.00 43.96 153 TRP A O 1
ATOM 1222 N N . HIS A 1 160 ? -0.767 -5.037 -14.206 1.00 43.14 154 HIS A N 1
ATOM 1223 C CA . HIS A 1 160 ? -1.817 -4.840 -15.220 1.00 44.31 154 HIS A CA 1
ATOM 1224 C C . HIS A 1 160 ? -2.878 -5.883 -14.944 1.00 40.19 154 HIS A C 1
ATOM 1225 O O . HIS A 1 160 ? -2.514 -7.026 -14.624 1.00 39.70 154 HIS A O 1
ATOM 1232 N N . VAL A 1 161 ? -4.152 -5.483 -14.960 1.00 34.03 155 VAL A N 1
ATOM 1233 C CA . VAL A 1 161 ? -5.232 -6.429 -14.853 1.00 37.87 155 VAL A CA 1
ATOM 1234 C C . VAL A 1 161 ? -5.964 -6.449 -16.190 1.00 42.61 155 VAL A C 1
ATOM 1235 O O . VAL A 1 161 ? -6.219 -5.420 -16.829 1.00 46.84 155 VAL A O 1
ATOM 1239 N N . GLN A 1 162 ? -6.197 -7.666 -16.656 1.00 45.79 156 GLN A N 1
ATOM 1240 C CA . GLN A 1 162 ? -6.618 -7.904 -18.014 1.00 45.27 156 GLN A CA 1
ATOM 1241 C C . GLN A 1 162 ? -7.809 -8.841 -18.002 1.00 46.38 156 GLN A C 1
ATOM 1242 O O . GLN A 1 162 ? -7.752 -9.927 -17.427 1.00 41.26 156 GLN A O 1
ATOM 1248 N N . SER A 1 163 ? -8.888 -8.381 -18.636 1.00 51.75 157 SER A N 1
ATOM 1249 C CA . SER A 1 163 ? -10.076 -9.191 -18.916 1.00 47.52 157 SER A CA 1
ATOM 1250 C C . SER A 1 163 ? -9.745 -10.351 -19.821 1.00 42.45 157 SER A C 1
ATOM 1251 O O . SER A 1 163 ? -9.059 -10.159 -20.807 1.00 38.14 157 SER A O 1
ATOM 1254 N N . SER A 1 164 ? -10.216 -11.542 -19.491 1.00 41.45 158 SER A N 1
ATOM 1255 C CA . SER A 1 164 ? -10.007 -12.652 -20.339 1.00 43.82 158 SER A CA 1
ATOM 1256 C C . SER A 1 164 ? -11.205 -13.584 -20.364 1.00 48.97 158 SER A C 1
ATOM 1257 O O . SER A 1 164 ? -11.980 -13.680 -19.405 1.00 47.56 158 SER A O 1
ATOM 1260 N N . VAL A 1 165 ? -11.348 -14.235 -21.515 1.00 46.52 159 VAL A N 1
ATOM 1261 C CA . VAL A 1 165 ? -12.160 -15.406 -21.644 1.00 45.50 159 VAL A CA 1
ATOM 1262 C C . VAL A 1 165 ? -11.281 -16.513 -22.155 1.00 42.06 159 VAL A C 1
ATOM 1263 O O . VAL A 1 165 ? -11.140 -16.743 -23.354 1.00 50.41 159 VAL A O 1
ATOM 1267 N N . ALA A 1 166 ? -10.690 -17.223 -21.233 1.00 41.48 160 ALA A N 1
ATOM 1268 C CA . ALA A 1 166 ? -9.646 -18.167 -21.574 1.00 50.21 160 ALA A CA 1
ATOM 1269 C C . ALA A 1 166 ? -10.062 -19.268 -22.555 1.00 53.74 160 ALA A C 1
ATOM 1270 O O . ALA A 1 166 ? -9.253 -19.727 -23.354 1.00 57.66 160 ALA A O 1
ATOM 1272 N N . THR A 1 167 ? -11.306 -19.709 -22.457 1.00 58.53 161 THR A N 1
ATOM 1273 C CA . THR A 1 167 ? -11.856 -20.739 -23.352 1.00 60.02 161 THR A CA 1
ATOM 1274 C C . THR A 1 167 ? -12.044 -20.266 -24.806 1.00 58.39 161 THR A C 1
ATOM 1275 O O . THR A 1 167 ? -12.211 -21.090 -25.671 1.00 59.66 161 THR A O 1
ATOM 1279 N N . ARG A 1 168 ? -12.050 -18.955 -25.054 1.00 58.04 162 ARG A N 1
ATOM 1280 C CA . ARG A 1 168 ? -12.022 -18.415 -26.401 1.00 55.96 162 ARG A CA 1
ATOM 1281 C C . ARG A 1 168 ? -10.702 -17.732 -26.769 1.00 55.75 162 ARG A C 1
ATOM 1282 O O . ARG A 1 168 ? -10.592 -17.149 -27.858 1.00 54.01 162 ARG A O 1
ATOM 1290 N N . GLY A 1 169 ? -9.715 -17.787 -25.864 1.00 52.35 163 GLY A N 1
ATOM 1291 C CA . GLY A 1 169 ? -8.443 -17.107 -26.054 1.00 45.58 163 GLY A CA 1
ATOM 1292 C C . GLY A 1 169 ? -8.514 -15.607 -26.039 1.00 41.01 163 GLY A C 1
ATOM 1293 O O . GLY A 1 169 ? -7.547 -14.959 -26.395 1.00 43.92 163 GLY A O 1
ATOM 1294 N N . GLU A 1 170 ? -9.634 -15.053 -25.588 1.00 42.74 164 GLU A N 1
ATOM 1295 C CA . GLU A 1 170 ? -9.833 -13.598 -25.556 1.00 48.46 164 GLU A CA 1
ATOM 1296 C C . GLU A 1 170 ? -9.081 -13.021 -24.338 1.00 49.18 164 GLU A C 1
ATOM 1297 O O . GLU A 1 170 ? -8.976 -13.653 -23.267 1.00 42.54 164 GLU A O 1
ATOM 1303 N N . GLY A 1 171 ? -8.569 -11.820 -24.514 1.00 46.79 165 GLY A N 1
ATOM 1304 C CA . GLY A 1 171 ? -7.750 -11.167 -23.512 1.00 46.16 165 GLY A CA 1
ATOM 1305 C C . GLY A 1 171 ? -6.289 -11.551 -23.495 1.00 44.07 165 GLY A C 1
ATOM 1306 O O . GLY A 1 171 ? -5.478 -10.754 -23.040 1.00 47.80 165 GLY A O 1
ATOM 1307 N N . LEU A 1 172 ? -5.949 -12.736 -24.008 1.00 39.70 166 LEU A N 1
ATOM 1308 C CA . LEU A 1 172 ? -4.614 -13.305 -23.857 1.00 39.21 166 LEU A CA 1
ATOM 1309 C C . LEU A 1 172 ? -3.525 -12.563 -24.608 1.00 40.35 166 LEU A C 1
ATOM 1310 O O . LEU A 1 172 ? -2.444 -12.376 -24.072 1.00 39.12 166 LEU A O 1
ATOM 1315 N N . TYR A 1 173 ? -3.805 -12.132 -25.831 1.00 42.43 167 TYR A N 1
ATOM 1316 C CA . TYR A 1 173 ? -2.856 -11.318 -26.611 1.00 44.55 167 TYR A CA 1
ATOM 1317 C C . TYR A 1 173 ? -2.573 -10.067 -25.842 1.00 40.80 167 TYR A C 1
ATOM 1318 O O . TYR A 1 173 ? -1.411 -9.693 -25.661 1.00 47.23 167 TYR A O 1
ATOM 1327 N N . GLU A 1 174 ? -3.632 -9.416 -25.398 1.00 42.36 168 GLU A N 1
ATOM 1328 C CA . GLU A 1 174 ? -3.486 -8.135 -24.678 1.00 48.61 168 GLU A CA 1
ATOM 1329 C C . GLU A 1 174 ? -2.633 -8.226 -23.429 1.00 44.78 168 GLU A C 1
ATOM 1330 O O . GLU A 1 174 ? -1.776 -7.373 -23.211 1.00 45.64 168 GLU A O 1
ATOM 1336 N N . GLY A 1 175 ? -2.860 -9.254 -22.620 1.00 42.38 169 GLY A N 1
ATOM 1337 C CA . GLY A 1 175 ? -2.100 -9.420 -21.391 1.00 44.32 169 GLY A CA 1
ATOM 1338 C C . GLY A 1 175 ? -0.659 -9.783 -21.678 1.00 43.18 169 GLY A C 1
ATOM 1339 O O . GLY A 1 175 ? 0.271 -9.234 -21.088 1.00 38.60 169 GLY A O 1
ATOM 1340 N N . LEU A 1 176 ? -0.470 -10.709 -22.609 1.00 40.35 170 LEU A N 1
ATOM 1341 C CA . LEU A 1 176 ? 0.872 -11.148 -22.929 1.00 40.01 170 LEU A CA 1
ATOM 1342 C C . LEU A 1 176 ? 1.710 -10.075 -23.625 1.00 38.34 170 LEU A C 1
ATOM 1343 O O . LEU A 1 176 ? 2.920 -9.980 -23.413 1.00 41.80 170 LEU A O 1
ATOM 1348 N N . ASP A 1 177 ? 1.070 -9.286 -24.463 1.00 38.05 171 ASP A N 1
ATOM 1349 C CA . ASP A 1 177 ? 1.746 -8.168 -25.073 1.00 39.97 171 ASP A CA 1
ATOM 1350 C C . ASP A 1 177 ? 2.183 -7.183 -24.010 1.00 38.78 171 ASP A C 1
ATOM 1351 O O . ASP A 1 177 ? 3.272 -6.666 -24.109 1.00 37.45 171 ASP A O 1
ATOM 1356 N N . TRP A 1 178 ? 1.332 -6.911 -23.015 1.00 36.29 172 TRP A N 1
ATOM 1357 C CA . TRP A 1 178 ? 1.707 -6.049 -21.896 1.00 39.16 172 TRP A CA 1
ATOM 1358 C C . TRP A 1 178 ? 2.891 -6.632 -21.186 1.00 42.10 172 TRP A C 1
ATOM 1359 O O . TRP A 1 178 ? 3.955 -5.982 -21.038 1.00 42.44 172 TRP A O 1
ATOM 1370 N N . LEU A 1 179 ? 2.733 -7.897 -20.801 1.00 40.92 173 LEU A N 1
ATOM 1371 C CA . LEU A 1 179 ? 3.806 -8.585 -20.107 1.00 42.55 173 LEU A CA 1
ATOM 1372 C C . LEU A 1 179 ? 5.112 -8.549 -20.870 1.00 44.12 173 LEU A C 1
ATOM 1373 O O . LEU A 1 179 ? 6.161 -8.235 -20.280 1.00 43.79 173 LEU A O 1
ATOM 1378 N N . ALA A 1 180 ? 5.070 -8.897 -22.158 1.00 44.18 174 ALA A N 1
ATOM 1379 C CA . ALA A 1 180 ? 6.314 -8.939 -22.956 1.00 46.70 174 ALA A CA 1
ATOM 1380 C C . ALA A 1 180 ? 6.967 -7.579 -23.001 1.00 47.04 174 ALA A C 1
ATOM 1381 O O . ALA A 1 180 ? 8.164 -7.432 -22.705 1.00 44.90 174 ALA A O 1
ATOM 1383 N N . THR A 1 181 ? 6.174 -6.585 -23.381 1.00 48.87 175 THR A N 1
ATOM 1384 C CA . THR A 1 181 ? 6.685 -5.215 -23.414 1.00 56.59 175 THR A CA 1
ATOM 1385 C C . THR A 1 181 ? 7.279 -4.815 -22.068 1.00 56.40 175 THR A C 1
ATOM 1386 O O . THR A 1 181 ? 8.423 -4.386 -22.001 1.00 59.28 175 THR A O 1
ATOM 1390 N N . THR A 1 182 ? 6.505 -5.008 -21.005 1.00 54.12 176 THR A N 1
ATOM 1391 C CA . THR A 1 182 ? 6.954 -4.653 -19.673 1.00 51.80 176 THR A CA 1
ATOM 1392 C C . THR A 1 182 ? 8.307 -5.245 -19.302 1.00 47.15 176 THR A C 1
ATOM 1393 O O . THR A 1 182 ? 9.125 -4.575 -18.712 1.00 44.15 176 THR A O 1
ATOM 1397 N N . LEU A 1 183 ? 8.522 -6.495 -19.674 1.00 53.73 177 LEU A N 1
ATOM 1398 C CA . LEU A 1 183 ? 9.720 -7.219 -19.301 1.00 58.34 177 LEU A CA 1
ATOM 1399 C C . LEU A 1 183 ? 10.994 -6.846 -20.024 1.00 64.79 177 LEU A C 1
ATOM 1400 O O . LEU A 1 183 ? 12.054 -6.840 -19.394 1.00 78.75 177 LEU A O 1
ATOM 1405 N N . LYS A 1 184 ? 10.937 -6.538 -21.314 1.00 71.06 178 LYS A N 1
ATOM 1406 C CA . LYS A 1 184 ? 12.177 -6.124 -21.991 1.00 82.62 178 LYS A CA 1
ATOM 1407 C C . LYS A 1 184 ? 12.714 -4.783 -21.456 1.00 88.59 178 LYS A C 1
ATOM 1408 O O . LYS A 1 184 ? 13.937 -4.604 -21.391 1.00 96.25 178 LYS A O 1
ATOM 1414 N N . ASN A 1 185 ? 11.789 -3.897 -21.039 1.00 98.94 179 ASN A N 1
ATOM 1415 C CA . ASN A 1 185 ? 12.051 -2.515 -20.567 1.00 101.56 179 ASN A CA 1
ATOM 1416 C C . ASN A 1 185 ? 12.521 -1.652 -21.728 1.00 102.51 179 ASN A C 1
ATOM 1417 O O . ASN A 1 185 ? 11.810 -1.521 -22.722 1.00 105.96 179 ASN A O 1
#

B-factor: mean 60.18, std 19.03, range [22.69, 129.92]